Protein 5JMU (pdb70)

InterPro domains:
  IPR002509 NodB homology domain [PF01522] (286-394)
  IPR002509 NodB homology domain [PS51677] (290-481)
  IPR011330 Glycoside hydrolase/deacetylase, beta/alpha-barrel [SSF88713] (271-484)
  IPR013783 Immunoglobulin-like fold [G3DSA:2.60.40.10] (45-117)
  IPR013783 Immunoglobulin-like fold [G3DSA:2.60.40.10] (118-195)
  IPR013783 Immunoglobulin-like fold [G3DSA:2.60.40.10] (200-274)
  IPR032179 Pesticidal crystal protein Cry22Aa, Ig-like domain [PF16403] (124-195)
  IPR032179 Pesticidal crystal protein Cry22Aa, Ig-like domain [PF16403] (203-275)
  IPR050248 Polysaccharide deacetylase, ArnD subfamily [PTHR10587] (255-483)

B-factor: mean 18.27, std 8.77, range [8.52, 67.83]

Organism: Agathobacter rectalis (strain ATCC 33656 / DSM 3377 / JCM 17463 / KCTC 5835 / VPI 0990) (NCBI:txid515619)

Sequence (215 aa):
DPAATADTVNPGNKIIYLTFDDGPGKYTQGLLDVLDKYNVKATFFVTNTHPDYQNIAEEAKRGHTVAIHSASHKYNQQIYTSEQAFFDDLEQNSIIKKAQTGNDASIIRFPGGSSNTVSKDYPGITQLVVNNDVVTARGLLYCDWNVSSGDANPKPISTEQQVVQNVISSGVVQSHNVSVVLQHDIKEFSVNAVEQIIQWGQANGYTFLPLTTSSPSHHRVNN

Nearest PDB structures (foldseek):
  5jmu-assembly1_A  TM=1.001E+00  e=5.765E-45  Agathobacter rectalis ATCC 33656
  5n1j-assembly1_A  TM=8.808E-01  e=1.188E-16  Bacillus cereus
  2c1i-assembly1_A  TM=8.783E-01  e=8.391E-15  Streptococcus pneumoniae R6
  7y51-assembly1_A-2  TM=8.189E-01  e=1.688E-14  Caldanaerobacter subterraneus subsp. tengcongensis MB4
  6h8l-assembly1_A  TM=8.272E-01  e=1.136E-13  Bacillus subtilis subsp. subtilis str. 168

CATH classification: 3.20.20.370

Solvent-accessible surface area: 9877 Å² total

Foldseek 3Di:
DCVPDDAFDDPDWQEEAEEAEEDDDDQVVVLLVLCVVLVFEHEYAYELCPVVVLLCLVNVVSPHAYAHEWHNLDLLQLLLAVVSVVVGRVVLVSNCVNHVDRHAEHAYRCGLAHDVSVVSPPSCVVVVVCVVVRHHYADWQFELQCVDPDGDALVSSLVRRVVRSVVDRHGYYYDHSVDPRPSVNVNSNSVVSVVVVHGYHHDDPSDDHHDDRDD

Structure (mmCIF, N/CA/C/O backbone):
data_5JMU
#
_entry.id   5JMU
#
_cell.length_a   46.495
_cell.length_b   60.323
_cell.length_c   79.577
_cell.angle_alpha   90.00
_cell.angle_beta   90.00
_cell.angle_gamma   90.00
#
_symmetry.space_group_name_H-M   'P 21 21 21'
#
loop_
_entity.id
_entity.type
_entity.pdbx_description
1 polymer 'Peptidoglycan N-acetylglucosamine deacetylase'
2 non-polymer 'ACETATE ION'
3 non-polymer 'ZINC ION'
4 non-polymer 'MAGNESIUM ION'
5 water water
#
loop_
_atom_site.group_PDB
_atom_site.id
_atom_site.type_symbol
_atom_site.label_atom_id
_atom_site.label_alt_id
_atom_site.label_comp_id
_atom_site.label_asym_id
_atom_site.label_entity_id
_atom_site.label_seq_id
_atom_site.pdbx_PDB_ins_code
_atom_site.Cartn_x
_atom_site.Cartn_y
_atom_site.Cartn_z
_atom_site.occupancy
_atom_site.B_iso_or_equiv
_atom_site.auth_seq_id
_atom_site.auth_comp_id
_atom_site.auth_asym_id
_atom_site.auth_atom_id
_atom_site.pdbx_PDB_model_num
ATOM 1 N N . ASP A 1 7 ? 50.630 40.331 -5.939 1.00 41.34 277 ASP A N 1
ATOM 2 C CA . ASP A 1 7 ? 50.843 38.934 -6.313 1.00 48.42 277 ASP A CA 1
ATOM 3 C C . ASP A 1 7 ? 50.958 38.060 -5.061 1.00 50.90 277 ASP A C 1
ATOM 4 O O . ASP A 1 7 ? 51.907 38.209 -4.278 1.00 48.90 277 ASP A O 1
ATOM 9 N N . PRO A 1 8 ? 49.994 37.134 -4.867 1.00 50.69 278 PRO A N 1
ATOM 10 C CA . PRO A 1 8 ? 50.007 36.274 -3.668 1.00 49.06 278 PRO A CA 1
ATOM 11 C C . PRO A 1 8 ? 51.287 35.413 -3.573 1.00 47.04 278 PRO A C 1
ATOM 12 O O . PRO A 1 8 ? 51.697 34.994 -2.480 1.00 46.49 278 PRO A O 1
ATOM 16 N N . ALA A 1 9 ? 51.909 35.174 -4.723 1.00 42.98 279 ALA A N 1
ATOM 17 C CA . ALA A 1 9 ? 53.099 34.348 -4.808 1.00 43.03 279 ALA A CA 1
ATOM 18 C C . ALA A 1 9 ? 54.267 34.934 -4.008 1.00 43.84 279 ALA A C 1
ATOM 19 O O . ALA A 1 9 ? 55.214 34.216 -3.698 1.00 46.28 279 ALA A O 1
ATOM 21 N N . ALA A 1 10 ? 54.206 36.223 -3.678 1.00 38.99 280 ALA A N 1
ATOM 22 C CA . ALA A 1 10 ? 55.354 36.886 -3.053 1.00 35.24 280 ALA A CA 1
ATOM 23 C C . ALA A 1 10 ? 55.249 36.883 -1.536 1.00 29.60 280 ALA A C 1
ATOM 24 O O . ALA A 1 10 ? 56.129 37.415 -0.843 1.00 24.91 280 ALA A O 1
ATOM 26 N N . THR A 1 11 ? 54.171 36.316 -0.991 1.00 26.48 281 THR A N 1
ATOM 27 C CA . THR A 1 11 ? 54.026 36.338 0.437 1.00 20.27 281 THR A CA 1
ATOM 28 C C . THR A 1 11 ? 54.031 34.927 1.067 1.00 18.03 281 THR A C 1
ATOM 29 O O . THR A 1 11 ? 53.749 33.909 0.421 1.00 24.41 281 THR A O 1
ATOM 33 N N . ALA A 1 12 ? 54.406 34.888 2.330 1.00 21.49 282 ALA A N 1
ATOM 34 C CA . ALA A 1 12 ? 54.524 33.613 3.049 1.00 23.23 282 ALA A CA 1
ATOM 35 C C . ALA A 1 12 ? 53.194 32.882 3.178 1.00 19.16 282 ALA A C 1
ATOM 36 O O . ALA A 1 12 ? 52.180 33.503 3.401 1.00 19.59 282 ALA A O 1
ATOM 38 N N . ASP A 1 13 ? 53.250 31.564 3.119 1.00 19.38 283 ASP A N 1
ATOM 39 C CA . ASP A 1 13 ? 52.059 30.776 3.421 1.00 17.65 283 ASP A CA 1
ATOM 40 C C . ASP A 1 13 ? 51.542 31.039 4.814 1.00 18.71 283 ASP A C 1
ATOM 41 O O . ASP A 1 13 ? 52.296 31.317 5.748 1.00 20.05 283 ASP A O 1
ATOM 46 N N . THR A 1 14 ? 50.236 30.899 4.959 1.00 14.90 284 THR A N 1
ATOM 47 C CA . THR A 1 14 ? 49.617 31.028 6.263 1.00 14.89 284 THR A CA 1
ATOM 48 C C . THR A 1 14 ? 49.468 29.618 6.811 1.00 14.55 284 THR A C 1
ATOM 49 O O . THR A 1 14 ? 49.743 28.652 6.116 1.00 18.03 284 THR A O 1
ATOM 53 N N . VAL A 1 15 ? 49.097 2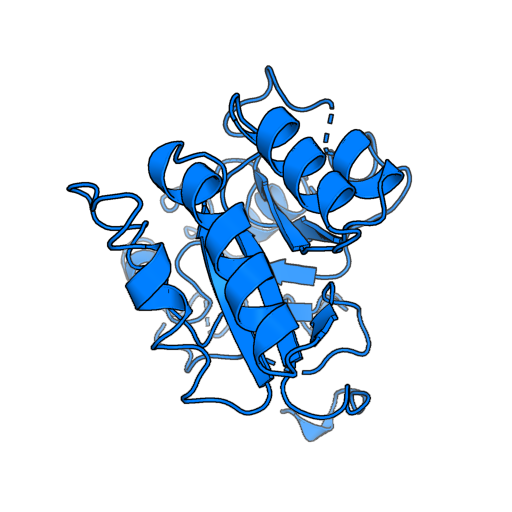9.543 8.080 1.00 12.47 285 VAL A N 1
ATOM 54 C CA . VAL A 1 15 ? 48.942 28.268 8.763 1.00 13.66 285 VAL A CA 1
ATOM 55 C C . VAL A 1 15 ? 47.468 27.951 8.885 1.00 12.37 285 VAL A C 1
ATOM 56 O O . VAL A 1 15 ? 46.698 28.727 9.440 1.00 14.69 285 VAL A O 1
ATOM 60 N N . ASN A 1 16 ? 47.072 26.781 8.384 1.00 13.51 286 ASN A N 1
ATOM 61 C CA . ASN A 1 16 ? 45.671 26.392 8.491 1.00 13.65 286 ASN A CA 1
ATOM 62 C C . ASN A 1 16 ? 45.231 26.292 9.968 1.00 14.84 286 ASN A C 1
ATOM 63 O O . ASN A 1 16 ? 45.851 25.571 10.717 1.00 14.22 286 ASN A O 1
ATOM 68 N N . PRO A 1 17 ? 44.171 27.031 10.369 1.00 13.99 287 PRO A N 1
ATOM 69 C CA . PRO A 1 17 ? 43.754 27.125 11.775 1.00 14.81 287 PRO A CA 1
ATOM 70 C C . PRO A 1 17 ? 42.814 26.016 12.181 1.00 17.10 287 PRO A C 1
ATOM 71 O O . PRO A 1 17 ? 42.471 25.958 13.367 1.00 14.80 287 PRO A O 1
ATOM 75 N N . GLY A 1 18 ? 42.443 25.119 11.257 1.00 14.25 288 GLY A N 1
ATOM 76 C CA . GLY A 1 18 ? 41.515 24.054 11.589 1.00 11.72 288 GLY A CA 1
ATOM 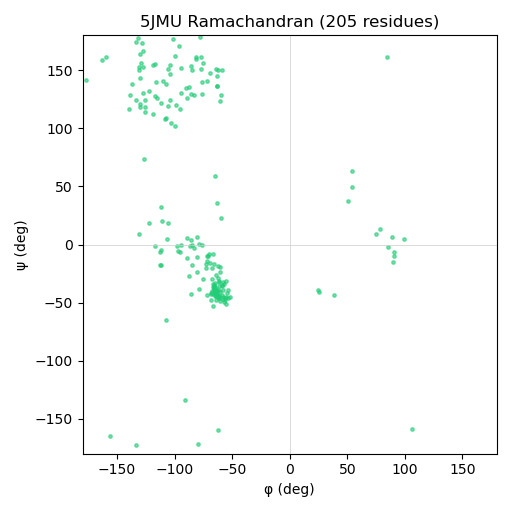77 C C . GLY A 1 18 ? 40.150 24.315 10.995 1.00 14.85 288 GLY A C 1
ATOM 78 O O . GLY A 1 18 ? 39.980 25.093 10.063 1.00 16.13 288 GLY A O 1
ATOM 79 N N . ASN A 1 19 ? 39.149 23.683 11.573 1.00 12.84 289 ASN A N 1
ATOM 80 C CA . ASN A 1 19 ? 37.812 23.781 11.010 1.00 16.10 289 ASN A CA 1
ATOM 81 C C . ASN A 1 19 ? 36.834 24.411 12.002 1.00 15.16 289 ASN A C 1
ATOM 82 O O . ASN A 1 19 ? 37.038 24.317 13.222 1.00 17.85 289 ASN A O 1
ATOM 87 N N . LYS A 1 20 ? 35.780 25.020 11.459 1.00 14.52 290 LYS A N 1
ATOM 88 C CA . LYS A 1 20 ? 34.741 25.712 12.248 1.00 14.16 290 LYS A CA 1
ATOM 89 C C . LYS A 1 20 ? 35.407 26.739 13.164 1.00 14.21 290 LYS A C 1
ATOM 90 O O . LYS A 1 20 ? 35.304 26.678 14.401 1.00 15.89 290 LYS A O 1
ATOM 96 N N . ILE A 1 21 ? 36.045 27.721 12.519 1.00 10.95 291 ILE A N 1
ATOM 97 C CA . ILE A 1 21 ? 36.814 28.756 13.213 1.00 10.48 291 ILE A CA 1
ATOM 98 C C . ILE A 1 21 ? 36.038 30.057 13.143 1.00 11.45 291 ILE A C 1
ATOM 99 O O . ILE A 1 21 ? 35.501 30.396 12.087 1.00 11.14 291 ILE A O 1
ATOM 104 N N . ILE A 1 22 ? 36.000 30.796 14.252 1.00 12.11 292 ILE A N 1
ATOM 105 C CA . ILE A 1 22 ? 35.439 32.164 14.251 1.00 10.59 292 ILE A CA 1
ATOM 106 C C . ILE A 1 22 ? 36.463 33.136 14.811 1.00 9.93 292 ILE A C 1
ATOM 107 O O . ILE A 1 22 ? 36.930 32.985 15.967 1.00 10.58 292 ILE A O 1
ATOM 112 N N . TYR A 1 23 ? 36.765 34.164 14.021 1.00 10.89 293 TYR A N 1
ATOM 113 C CA . TYR A 1 23 ? 37.576 35.272 14.509 1.00 10.64 293 TYR A CA 1
ATOM 114 C C . TYR A 1 23 ? 36.592 36.394 14.782 1.00 9.70 293 TYR A C 1
ATOM 115 O O . TYR A 1 23 ? 36.117 37.036 13.828 1.00 9.60 293 TYR A O 1
ATOM 124 N N . LEU A 1 24 ? 36.273 36.652 16.058 1.00 8.64 294 LEU A N 1
ATOM 125 C CA . LEU A 1 24 ? 35.469 37.836 16.380 1.00 10.33 294 LEU A CA 1
ATOM 126 C C . LEU A 1 24 ? 36.383 39.054 16.279 1.00 10.65 294 LEU A C 1
ATOM 127 O O . LEU A 1 24 ? 37.510 39.062 16.832 1.00 11.32 294 LEU A O 1
ATOM 132 N N . THR A 1 25 ? 35.945 40.072 15.545 1.00 10.14 295 THR A N 1
ATOM 133 C CA . THR A 1 25 ? 36.746 41.294 15.429 1.00 10.79 295 THR A CA 1
ATOM 134 C C . THR A 1 25 ? 35.893 42.504 15.697 1.00 10.60 295 THR A C 1
ATOM 135 O O . THR A 1 25 ? 34.692 42.527 15.409 1.00 10.35 295 THR A O 1
ATOM 139 N N . PHE A 1 26 ? 36.522 43.548 16.224 1.00 10.40 296 PHE A N 1
ATOM 140 C CA . PHE A 1 26 ? 35.807 44.750 16.675 1.00 12.08 296 PHE A CA 1
ATOM 141 C C . PHE A 1 26 ? 36.506 46.006 16.161 1.00 10.44 296 PHE A C 1
ATOM 142 O O . PHE A 1 26 ? 37.698 46.236 16.497 1.00 1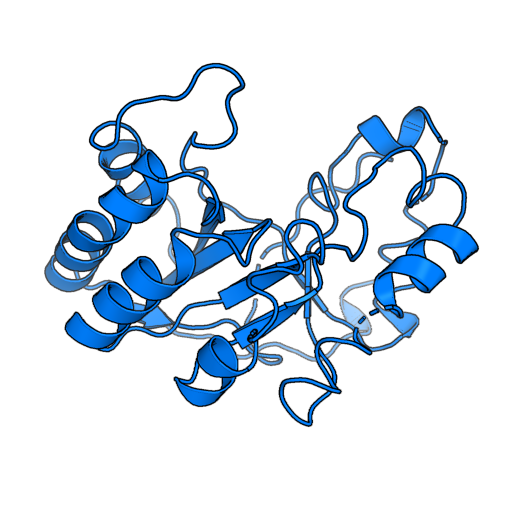1.48 296 PHE A O 1
ATOM 150 N N . ASP A 1 27 ? 35.743 46.842 15.448 1.00 11.74 297 ASP A N 1
ATOM 151 C CA . ASP A 1 27 ? 36.270 48.097 14.881 1.00 10.44 297 ASP A CA 1
ATOM 152 C C . ASP A 1 27 ? 35.824 49.275 15.660 1.00 13.62 297 ASP A C 1
ATOM 153 O O . ASP A 1 27 ? 34.749 49.259 16.282 1.00 13.04 297 ASP A O 1
ATOM 158 N N . ASP A 1 28 ? 36.639 50.315 15.565 1.00 10.92 298 ASP A N 1
ATOM 159 C CA . ASP A 1 28 ? 36.285 51.716 15.875 1.00 10.43 298 ASP A CA 1
ATOM 160 C C . ASP A 1 28 ? 36.520 52.117 17.332 1.00 14.29 298 ASP A C 1
ATOM 161 O O . ASP A 1 28 ? 36.520 53.305 17.616 1.00 15.95 298 ASP A O 1
ATOM 166 N N . GLY A 1 29 ? 36.719 51.154 18.235 1.00 11.25 299 GLY A N 1
ATOM 167 C CA . GLY A 1 29 ? 37.005 51.444 19.623 1.00 11.35 299 GLY A CA 1
ATOM 168 C C . GLY A 1 29 ? 38.468 51.811 19.827 1.00 14.98 299 GLY A C 1
ATOM 169 O O . GLY A 1 29 ? 39.210 51.907 18.864 1.00 14.89 299 GLY A O 1
ATOM 170 N N . PRO A 1 30 ? 38.913 51.929 21.082 1.00 11.42 300 PRO A N 1
ATOM 171 C CA . PRO A 1 30 ? 38.112 51.647 22.273 1.00 13.30 300 PRO A CA 1
ATOM 172 C C . PRO A 1 30 ? 37.125 52.765 22.602 1.00 16.05 300 PRO A C 1
ATOM 173 O O . PRO A 1 30 ? 37.243 53.880 22.135 1.00 14.02 300 PRO A O 1
ATOM 177 N N . GLY A 1 31 ? 36.130 52.428 23.406 1.00 13.19 301 GLY A N 1
ATOM 178 C CA . GLY A 1 31 ? 35.140 53.392 23.856 1.00 14.99 301 GLY A CA 1
ATOM 179 C C . GLY A 1 31 ? 34.544 52.886 25.169 1.00 16.68 301 GLY A C 1
ATOM 180 O O . GLY A 1 31 ? 35.076 51.978 25.821 1.00 15.14 301 GLY A O 1
ATOM 181 N N . LYS A 1 32 ? 33.414 53.471 25.557 1.00 14.73 302 LYS A N 1
ATOM 182 C CA . LYS A 1 32 ? 32.852 53.270 26.895 1.00 15.68 302 LYS A CA 1
ATOM 183 C C . LYS A 1 32 ? 32.353 51.859 27.136 1.00 17.67 302 LYS A C 1
ATOM 184 O O . LYS A 1 32 ? 32.199 51.486 28.295 1.00 21.49 302 LYS A O 1
ATOM 190 N N . TYR A 1 33 ? 32.086 51.091 26.067 1.00 15.83 303 TYR A N 1
ATOM 191 C CA . TYR A 1 33 ? 31.574 49.736 26.222 1.00 15.33 303 TYR A CA 1
ATOM 192 C C . TYR A 1 33 ? 32.646 48.665 26.149 1.00 17.04 303 TYR A C 1
ATOM 193 O O . TYR A 1 33 ? 32.345 47.474 26.341 1.00 15.15 303 TYR A O 1
ATOM 202 N N . THR A 1 34 ? 33.879 49.060 25.836 1.00 15.16 304 THR A N 1
ATOM 203 C CA . THR A 1 34 ? 34.951 48.103 25.632 1.00 13.84 304 THR A CA 1
ATOM 204 C C . THR A 1 34 ? 35.304 47.311 26.887 1.00 16.04 304 THR A C 1
ATOM 205 O O . THR A 1 34 ? 35.516 46.103 26.783 1.00 14.08 304 THR A O 1
ATOM 209 N N . GLN A 1 35 ? 35.386 47.964 28.048 1.00 13.44 305 GLN A N 1
ATOM 210 C CA . GLN A 1 35 ? 35.703 47.238 29.266 1.00 15.18 305 GLN A CA 1
ATOM 211 C C . GLN A 1 35 ? 34.697 46.082 29.497 1.00 17.86 305 GLN A C 1
ATOM 212 O O . GLN A 1 35 ? 35.080 44.959 29.808 1.00 15.83 305 GLN A O 1
ATOM 218 N N . GLY A 1 36 ? 33.411 46.375 29.343 1.00 17.06 306 GLY A N 1
ATOM 219 C CA . GLY A 1 36 ? 32.378 45.379 29.551 1.00 17.16 306 GLY A CA 1
ATOM 220 C C . GLY A 1 36 ? 32.532 44.206 28.580 1.00 17.59 306 GLY A C 1
ATOM 221 O O . GLY A 1 36 ? 32.315 43.054 28.943 1.00 17.12 306 GLY A O 1
ATOM 222 N N . LEU A 1 37 ? 32.900 44.516 27.331 1.00 14.39 307 LEU A N 1
ATOM 223 C CA . LEU A 1 37 ? 33.169 43.499 26.314 1.00 12.75 307 LEU A CA 1
ATOM 224 C C . LEU A 1 37 ? 34.359 42.636 26.760 1.00 15.75 307 LEU A C 1
ATOM 225 O O . LEU A 1 37 ? 34.318 41.405 26.660 1.00 15.47 307 LEU A O 1
ATOM 230 N N . LEU A 1 38 ? 35.426 43.269 27.246 1.00 14.42 308 LEU A N 1
ATOM 231 C CA . LEU A 1 38 ? 36.583 42.482 27.722 1.00 14.73 308 LEU A CA 1
ATOM 232 C C . LEU A 1 38 ? 36.197 41.511 28.852 1.00 14.88 308 LEU A C 1
ATOM 233 O O . LEU A 1 38 ? 36.730 40.401 28.953 1.00 17.11 308 LEU A O 1
ATOM 238 N N . ASP A 1 39 ? 35.269 41.930 29.704 1.00 15.79 309 ASP A N 1
ATOM 239 C CA . ASP A 1 39 ? 34.819 41.119 30.818 1.00 15.21 309 ASP A CA 1
ATOM 240 C C . ASP A 1 39 ? 34.051 39.914 30.279 1.00 18.38 309 ASP A C 1
ATOM 241 O O . ASP A 1 39 ? 34.185 38.792 30.778 1.00 17.86 309 ASP A O 1
ATOM 246 N N . VAL A 1 40 ? 33.216 40.145 29.260 1.00 18.11 310 VAL A N 1
ATOM 247 C CA . VAL A 1 40 ? 32.485 39.017 28.644 1.00 16.74 310 VAL A CA 1
ATOM 248 C C . VAL A 1 40 ? 33.448 38.017 27.986 1.00 16.95 310 VAL A C 1
ATOM 249 O O . VAL A 1 40 ? 33.294 36.794 28.147 1.00 16.22 310 VAL A O 1
ATOM 253 N N . LEU A 1 41 ? 34.429 38.539 27.251 1.00 14.03 311 LEU A N 1
ATOM 254 C CA . LEU A 1 41 ? 35.394 37.654 26.590 1.00 13.51 311 LEU A CA 1
ATOM 255 C C . LEU A 1 41 ? 36.142 36.828 27.638 1.00 17.18 311 LEU A C 1
ATOM 256 O O . LEU A 1 41 ? 36.378 35.625 27.423 1.00 18.45 311 LEU A O 1
ATOM 261 N N . ASP A 1 42 ? 36.506 37.463 28.756 1.00 15.32 312 ASP A N 1
ATOM 262 C CA . ASP A 1 42 ? 37.158 36.744 29.852 1.00 16.45 312 ASP A CA 1
ATOM 263 C C . ASP A 1 42 ? 36.248 35.680 30.466 1.00 19.71 312 ASP A C 1
ATOM 264 O O . ASP A 1 42 ? 36.703 34.591 30.824 1.00 20.97 312 ASP A O 1
ATOM 269 N N . LYS A 1 43 ? 34.962 35.998 30.595 1.00 17.19 313 LYS A N 1
ATOM 270 C CA . LYS A 1 43 ? 34.015 35.057 31.153 1.00 21.24 313 LYS A CA 1
ATOM 271 C C . LYS A 1 43 ? 34.000 33.734 30.370 1.00 18.75 313 LYS A C 1
ATOM 272 O O . LYS A 1 43 ? 33.869 32.671 30.979 1.00 23.31 313 LYS A O 1
ATOM 278 N N . TYR A 1 44 ? 34.205 33.800 29.056 1.00 16.73 314 TYR A N 1
ATOM 279 C CA . TYR A 1 44 ? 34.135 32.619 28.191 1.00 19.41 314 TYR A CA 1
ATOM 280 C C . TYR A 1 44 ? 35.527 32.194 27.750 1.00 18.20 314 TYR A C 1
ATOM 281 O O . TYR A 1 44 ? 35.659 31.296 26.934 1.00 17.73 314 TYR A O 1
ATOM 290 N N . ASN A 1 45 ? 36.552 32.872 28.277 1.00 14.69 315 ASN A N 1
ATOM 291 C CA . ASN A 1 45 ? 37.947 32.554 27.936 1.00 16.78 315 ASN A CA 1
ATOM 292 C C . ASN A 1 45 ? 38.188 32.562 26.413 1.00 17.00 315 ASN A C 1
ATOM 293 O O . ASN A 1 45 ? 38.773 31.633 25.832 1.00 19.21 315 ASN A O 1
ATOM 298 N N . VAL A 1 46 ? 37.736 33.628 25.761 1.00 12.70 316 VAL A N 1
ATOM 299 C CA . VAL A 1 46 ? 37.859 33.799 24.310 1.00 12.14 316 VAL A CA 1
ATOM 300 C C . VAL A 1 46 ? 38.747 35.002 24.005 1.00 13.49 316 VAL A C 1
ATOM 301 O O . VAL A 1 46 ? 38.632 36.031 24.700 1.00 12.92 316 VAL A O 1
ATOM 305 N N . LYS A 1 47 ? 39.607 34.877 22.988 1.00 11.44 317 LYS A N 1
ATOM 306 C CA . LYS A 1 47 ? 40.421 35.997 22.540 1.00 10.80 317 LYS A CA 1
ATOM 307 C C . LYS A 1 47 ? 39.823 36.529 21.241 1.00 13.72 317 LYS A C 1
ATOM 308 O O . LYS A 1 47 ? 39.238 35.777 20.447 1.00 14.48 317 LYS A O 1
ATOM 314 N N . ALA A 1 48 ? 39.933 37.837 21.038 1.00 11.12 318 ALA A N 1
ATOM 315 C CA . ALA A 1 48 ? 39.384 38.472 19.850 1.00 11.93 318 ALA A CA 1
ATOM 316 C C . ALA A 1 48 ? 40.412 39.415 19.272 1.00 13.64 318 ALA A C 1
ATOM 317 O O . ALA A 1 48 ? 41.559 39.481 19.736 1.00 12.06 318 ALA A O 1
ATOM 319 N N . THR A 1 49 ? 39.992 40.177 18.266 1.00 10.78 319 THR A N 1
ATOM 320 C CA . THR A 1 49 ? 40.892 41.085 17.590 1.00 9.70 319 THR A CA 1
ATOM 321 C C . THR A 1 49 ? 40.248 42.457 17.593 1.00 11.02 319 THR A C 1
ATOM 322 O O . THR A 1 49 ? 39.096 42.585 17.201 1.00 11.83 319 THR A O 1
ATOM 326 N N . PHE A 1 50 ? 41.007 43.477 18.003 1.00 11.69 320 PHE A N 1
ATOM 327 C CA . PHE A 1 50 ? 40.505 44.857 18.034 1.00 8.52 320 PHE A CA 1
ATOM 328 C C . PHE A 1 50 ? 41.213 45.700 17.011 1.00 11.27 320 PHE A C 1
ATOM 329 O O . PHE A 1 50 ? 42.446 45.816 17.053 1.00 11.72 320 PHE A O 1
ATOM 337 N N . PHE A 1 51 ? 40.437 46.284 16.102 1.00 9.43 321 PHE A N 1
ATOM 338 C CA . PHE A 1 51 ? 40.990 47.211 15.102 1.00 10.77 321 PHE A CA 1
ATOM 339 C C . PHE A 1 51 ? 40.695 48.615 15.609 1.00 12.75 321 PHE A C 1
ATOM 340 O O . PHE A 1 51 ? 39.557 49.093 15.503 1.00 11.83 321 PHE A O 1
ATOM 348 N N . VAL A 1 52 ? 41.723 49.265 16.174 1.00 9.81 322 VAL A N 1
ATOM 349 C CA . VAL A 1 52 ? 41.484 50.428 17.037 1.00 11.26 322 VAL A CA 1
ATOM 350 C C . VAL A 1 52 ? 41.682 51.800 16.374 1.00 11.43 322 VAL A C 1
ATOM 351 O O . VAL A 1 52 ? 42.302 51.928 15.295 1.00 10.32 322 VAL A O 1
ATOM 355 N N . THR A 1 53 ? 41.111 52.823 17.030 1.00 10.33 323 THR A N 1
ATOM 356 C CA . THR A 1 53 ? 41.175 54.188 16.568 1.00 11.32 323 THR A CA 1
ATOM 357 C C . THR A 1 53 ? 41.536 55.047 17.758 1.00 11.09 323 THR A C 1
ATOM 358 O O . THR A 1 53 ? 41.529 54.551 18.897 1.00 14.15 323 THR A O 1
ATOM 362 N N . ASN A 1 54 ? 41.760 56.330 17.507 1.00 12.15 324 ASN A N 1
ATOM 363 C CA . ASN A 1 54 ? 41.892 57.272 18.598 1.00 13.00 324 ASN A CA 1
ATOM 364 C C . ASN A 1 54 ? 40.714 58.247 18.642 1.00 18.67 324 ASN A C 1
ATOM 365 O O . ASN A 1 54 ? 40.855 59.417 19.036 1.00 17.71 324 ASN A O 1
ATOM 370 N N . THR A 1 55 ? 39.541 57.743 18.235 1.00 14.91 325 THR A N 1
ATOM 371 C CA . THR A 1 55 ? 38.342 58.588 18.210 1.00 14.86 325 THR A CA 1
ATOM 372 C C . THR A 1 55 ? 37.868 58.993 19.613 1.00 19.52 325 THR A C 1
ATOM 373 O O . THR A 1 55 ? 37.271 60.060 19.811 1.00 20.18 325 THR A O 1
ATOM 377 N N . HIS A 1 56 ? 38.140 58.128 20.584 1.00 19.62 326 HIS A N 1
ATOM 378 C CA . HIS A 1 56 ? 37.674 58.335 21.962 1.00 17.63 326 HIS A CA 1
ATOM 379 C C . HIS A 1 56 ? 38.859 58.253 22.885 1.00 16.61 326 HIS A C 1
ATOM 380 O O . HIS A 1 56 ? 39.012 57.242 23.578 1.00 21.06 326 HIS A O 1
ATOM 387 N N . PRO A 1 57 ? 39.705 59.294 22.889 1.00 22.27 327 PRO A N 1
ATOM 388 C CA . PRO A 1 57 ? 40.961 59.172 23.650 1.00 22.25 327 PRO A CA 1
ATOM 389 C C . PRO A 1 57 ? 40.724 59.077 25.167 1.00 20.67 327 PRO A C 1
ATOM 390 O O . PRO A 1 57 ? 41.679 58.711 25.834 1.00 20.77 327 PRO A O 1
ATOM 394 N N . ASP A 1 58 ? 39.491 59.267 25.673 1.00 19.76 328 ASP A N 1
ATOM 395 C CA . ASP A 1 58 ? 39.208 59.048 27.099 1.00 19.12 328 ASP A CA 1
ATOM 396 C C . ASP A 1 58 ? 39.249 57.554 27.461 1.00 16.58 328 ASP A C 1
ATOM 397 O O . ASP A 1 58 ? 39.150 57.202 28.640 1.00 19.35 328 ASP A O 1
ATOM 402 N N . TYR A 1 59 ? 39.365 56.686 26.457 1.00 19.61 329 TYR A N 1
ATOM 403 C CA . TYR A 1 59 ? 39.417 55.226 26.692 1.00 16.04 329 TYR A CA 1
ATOM 404 C C . TYR A 1 59 ? 40.693 54.629 26.130 1.00 15.87 329 TYR A C 1
ATOM 405 O O . TYR A 1 59 ? 40.795 53.404 25.917 1.00 16.27 329 TYR A O 1
ATOM 414 N N . GLN A 1 60 ? 41.698 55.467 25.889 1.00 14.76 330 GLN A N 1
ATOM 415 C CA . GLN A 1 60 ? 42.907 54.982 25.205 1.00 13.62 330 GLN A CA 1
ATOM 416 C C . GLN A 1 60 ? 43.650 53.864 25.979 1.00 14.91 330 GLN A C 1
ATOM 417 O O . GLN A 1 60 ? 44.251 52.963 25.362 1.00 13.78 330 GLN A O 1
ATOM 423 N N . ASN A 1 61 ? 43.583 53.911 27.314 1.00 15.48 331 ASN A N 1
ATOM 424 C CA . ASN A 1 61 ? 44.214 52.864 28.113 1.00 14.83 331 ASN A CA 1
ATOM 425 C C . ASN A 1 61 ? 43.587 51.493 27.922 1.00 14.52 331 ASN A C 1
ATOM 426 O O . ASN A 1 61 ? 44.201 50.484 28.290 1.00 15.37 331 ASN A O 1
ATOM 439 N N . ILE A 1 63 ? 43.440 50.067 25.181 1.00 11.98 333 ILE A N 1
ATOM 440 C CA . ILE A 1 63 ? 44.310 49.383 24.221 1.00 13.14 333 ILE A CA 1
ATOM 441 C C . ILE A 1 63 ? 45.351 48.551 24.999 1.00 11.74 333 ILE A C 1
ATOM 442 O O . ILE A 1 63 ? 45.630 47.396 24.649 1.00 13.46 333 ILE A O 1
ATOM 447 N N . ALA A 1 64 ? 45.919 49.141 26.049 1.00 11.81 334 ALA A N 1
ATOM 448 C CA . ALA A 1 64 ? 46.821 48.391 26.918 1.00 14.12 334 ALA A CA 1
ATOM 449 C C . ALA A 1 64 ? 46.112 47.185 27.518 1.00 15.00 334 ALA A C 1
ATOM 450 O O . ALA A 1 64 ? 46.675 46.117 27.589 1.00 15.00 334 ALA A O 1
ATOM 452 N N . GLU A 1 65 ? 44.876 47.371 27.975 1.00 13.66 335 GLU A N 1
ATOM 453 C CA . GLU A 1 65 ? 44.129 46.257 28.583 1.00 16.84 335 GLU A CA 1
ATOM 454 C C . GLU A 1 65 ? 43.813 45.145 27.569 1.00 14.38 335 GLU A C 1
ATOM 455 O O . GLU A 1 65 ? 43.838 43.948 27.920 1.00 14.35 335 GLU A O 1
ATOM 461 N N . GLU A 1 66 ? 43.480 45.526 26.336 1.00 12.52 336 GLU A N 1
ATOM 462 C CA . GLU A 1 66 ? 43.203 44.520 25.311 1.00 11.88 336 GLU A CA 1
ATOM 463 C C . GLU A 1 66 ? 44.416 43.606 25.119 1.00 11.96 336 GLU A C 1
ATOM 464 O O . GLU A 1 66 ? 44.305 42.372 25.076 1.00 13.76 336 GLU A O 1
ATOM 470 N N . ALA A 1 67 ? 45.584 44.217 25.003 1.00 14.09 337 ALA A N 1
ATOM 471 C CA . ALA A 1 67 ? 46.792 43.427 24.797 1.00 15.03 337 ALA A CA 1
ATOM 472 C C . ALA A 1 67 ? 47.112 42.609 26.051 1.00 15.93 337 ALA A C 1
ATOM 473 O O . ALA A 1 67 ? 47.488 41.428 25.939 1.00 14.11 337 ALA A O 1
ATOM 475 N N . LYS A 1 68 ? 46.982 43.222 27.235 1.00 13.01 338 LYS A N 1
ATOM 476 C CA . LYS A 1 68 ? 47.319 42.523 28.467 1.00 13.46 338 LYS A CA 1
ATOM 477 C C . LYS A 1 68 ? 46.496 41.269 28.625 1.00 15.38 338 LYS A C 1
ATOM 478 O O . LYS A 1 68 ? 47.014 40.249 29.161 1.00 17.33 338 LYS A O 1
ATOM 484 N N . ARG A 1 69 ? 45.238 41.330 28.175 1.00 13.34 339 ARG A N 1
ATOM 485 C CA . ARG A 1 69 ? 44.315 40.209 28.336 1.00 13.61 339 ARG A CA 1
ATOM 486 C C . ARG A 1 69 ? 44.426 39.184 27.209 1.00 17.11 339 ARG A C 1
ATOM 487 O O . ARG A 1 69 ? 43.698 38.197 27.200 1.00 16.64 339 ARG A O 1
ATOM 495 N N . GLY A 1 70 ? 45.364 39.389 26.293 1.00 16.01 340 GLY A N 1
ATOM 496 C CA . GLY A 1 70 ? 45.665 38.361 25.322 1.00 12.97 340 GLY A CA 1
ATOM 497 C C . GLY A 1 70 ? 45.009 38.546 23.954 1.00 12.49 340 GLY A C 1
ATOM 498 O O . GLY A 1 70 ? 45.129 37.676 23.077 1.00 13.85 340 GLY A O 1
ATOM 499 N N . HIS A 1 71 ? 44.318 39.661 23.772 1.00 12.11 341 HIS A N 1
ATOM 500 C CA . HIS A 1 71 ? 43.687 39.934 22.464 1.00 11.72 341 HIS A CA 1
ATOM 501 C C . HIS A 1 71 ? 44.684 40.500 21.477 1.00 11.91 341 HIS A C 1
ATOM 502 O O . HIS A 1 71 ? 45.742 40.977 21.866 1.00 12.81 341 HIS A O 1
ATOM 509 N N . THR A 1 72 ? 44.357 40.395 20.186 1.00 11.04 342 THR A N 1
ATOM 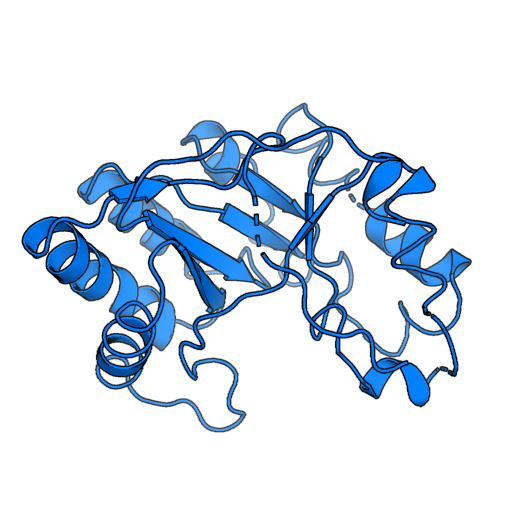510 C CA . THR A 1 72 ? 45.170 41.033 19.165 1.00 10.67 342 THR A CA 1
ATOM 511 C C . THR A 1 72 ? 44.767 42.495 19.027 1.00 11.74 342 THR A C 1
ATOM 512 O O . THR A 1 72 ? 43.589 42.809 18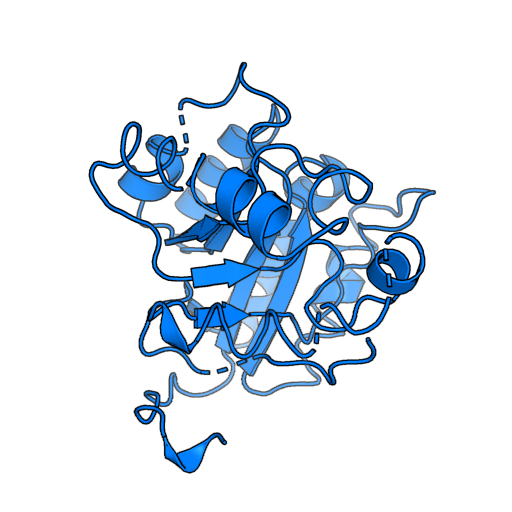.886 1.00 10.89 342 THR A O 1
ATOM 516 N N . VAL A 1 73 ? 45.758 43.376 19.089 1.00 10.33 343 VAL A N 1
ATOM 517 C CA . VAL A 1 73 ? 45.528 44.791 18.877 1.00 10.03 343 VAL A CA 1
ATOM 518 C C . VAL A 1 73 ? 46.076 45.161 17.509 1.00 10.14 343 VAL A C 1
ATOM 519 O O . VAL A 1 73 ? 47.278 44.932 17.214 1.00 11.40 343 VAL A O 1
ATOM 523 N N . ALA A 1 74 ? 45.179 45.644 16.651 1.00 10.76 344 ALA A N 1
ATOM 524 C CA . ALA A 1 74 ? 45.503 45.934 15.256 1.00 10.55 344 ALA A CA 1
ATOM 525 C C . ALA A 1 74 ? 45.083 47.385 14.922 1.00 11.08 344 ALA A C 1
ATOM 526 O O . ALA A 1 74 ? 44.347 48.025 15.665 1.00 10.41 344 ALA A O 1
ATOM 528 N N . ILE A 1 75 ? 45.555 47.905 13.792 1.00 10.09 345 ILE A N 1
ATOM 529 C CA . ILE A 1 75 ? 45.250 49.286 13.426 1.00 10.54 345 ILE A CA 1
ATOM 530 C C . ILE A 1 75 ? 43.994 49.422 12.606 1.00 12.09 345 ILE A C 1
ATOM 531 O O . ILE A 1 75 ? 43.826 48.646 11.689 1.00 10.55 345 ILE A O 1
ATOM 536 N N . HIS A 1 76 ? 43.120 50.392 12.942 1.00 10.55 346 HIS A N 1
ATOM 537 C CA . HIS A 1 76 ? 42.021 50.783 12.040 1.00 9.65 346 HIS A CA 1
ATOM 538 C C . HIS A 1 76 ? 42.382 52.160 11.468 1.00 12.26 346 HIS A C 1
ATOM 539 O O . HIS A 1 76 ? 42.696 52.298 10.279 1.00 12.76 346 HIS A O 1
ATOM 546 N N . SER A 1 77 ? 42.441 53.151 12.341 1.00 10.03 347 SER A N 1
ATOM 547 C CA . SER A 1 77 ? 42.836 54.502 11.919 1.00 10.85 347 SER A CA 1
ATOM 548 C C . SER A 1 77 ? 42.897 55.423 13.128 1.00 11.75 347 SER A C 1
ATOM 549 O O . SER A 1 77 ? 42.077 55.304 14.018 1.00 12.70 347 SER A O 1
ATOM 552 N N . ALA A 1 78 ? 43.869 56.321 13.184 1.00 11.22 348 ALA A N 1
ATOM 553 C CA . ALA A 1 78 ? 43.881 57.227 14.328 1.00 11.92 348 ALA A CA 1
ATOM 554 C C . ALA A 1 78 ? 42.678 58.152 14.286 1.00 12.57 348 ALA A C 1
ATOM 555 O O . ALA A 1 78 ? 41.959 58.289 15.283 1.00 13.04 348 ALA A O 1
ATOM 557 N N . SER A 1 79 ? 42.476 58.837 13.155 1.00 12.73 349 SER A N 1
ATOM 558 C CA . SER A 1 79 ? 41.400 59.801 13.054 1.00 13.52 349 SER A CA 1
ATOM 559 C C . SER A 1 79 ? 40.056 59.234 12.622 1.00 14.16 349 SER A C 1
ATOM 560 O O . SER A 1 79 ? 39.021 59.839 12.939 1.00 15.79 349 SER A O 1
ATOM 563 N N . HIS A 1 80 ? 40.110 58.134 11.875 1.00 14.21 350 HIS A N 1
ATOM 564 C CA . HIS A 1 80 ? 38.941 57.540 11.241 1.00 15.04 350 HIS A CA 1
ATOM 565 C C . HIS A 1 80 ? 38.169 58.596 10.453 1.00 19.24 350 HIS A C 1
ATOM 566 O O . HIS A 1 80 ? 36.932 58.587 10.418 1.00 18.85 350 HIS A O 1
ATOM 573 N N . LYS A 1 81 ? 38.890 59.516 9.816 1.00 14.15 351 LYS A N 1
ATOM 574 C CA . LYS A 1 81 ? 38.257 60.499 8.960 1.00 16.08 351 LYS A CA 1
ATOM 575 C C . LYS A 1 81 ? 38.590 60.173 7.513 1.00 15.63 351 LYS A C 1
ATOM 576 O O . LYS A 1 81 ? 39.748 60.340 7.071 1.00 15.77 351 LYS A O 1
ATOM 582 N N . TYR A 1 82 ? 37.597 59.684 6.775 1.00 16.44 352 TYR A N 1
ATOM 583 C CA . TYR A 1 82 ? 37.834 59.248 5.396 1.00 15.38 352 TYR A CA 1
ATOM 584 C C . TYR A 1 82 ? 38.391 60.400 4.569 1.00 14.76 352 TYR A C 1
ATOM 585 O O . TYR A 1 82 ? 39.277 60.196 3.728 1.00 17.02 352 TYR A O 1
ATOM 594 N N . ASN A 1 83 ? 37.877 61.604 4.804 1.00 15.46 353 ASN A N 1
ATOM 595 C CA . ASN A 1 83 ? 38.246 62.750 3.989 1.00 22.91 353 ASN A CA 1
ATOM 596 C C . ASN A 1 83 ? 39.616 63.306 4.304 1.00 25.58 353 ASN A C 1
ATOM 597 O O . ASN A 1 83 ? 40.053 64.262 3.665 1.00 30.81 353 ASN A O 1
ATOM 602 N N . GLN A 1 84 ? 40.289 62.683 5.271 1.00 20.42 354 GLN A N 1
ATOM 603 C CA A GLN A 1 84 ? 41.653 63.043 5.620 0.54 19.62 354 GLN A CA 1
ATOM 604 C CA B GLN A 1 84 ? 41.648 63.031 5.648 0.46 20.53 354 GLN A CA 1
ATOM 605 C C . GLN A 1 84 ? 42.578 61.918 5.184 1.00 21.35 354 GLN A C 1
ATOM 606 O O . GLN A 1 84 ? 43.521 62.132 4.420 1.00 23.77 354 GLN A O 1
ATOM 617 N N . ILE A 1 85 ? 42.282 60.710 5.635 1.00 13.93 355 ILE A N 1
ATOM 618 C CA . ILE A 1 85 ? 43.226 59.631 5.394 1.00 13.40 355 ILE A CA 1
ATOM 619 C C . ILE A 1 85 ? 43.275 59.152 3.946 1.00 14.53 355 ILE A C 1
ATOM 620 O O . ILE A 1 85 ? 44.255 58.487 3.550 1.00 13.98 355 ILE A O 1
ATOM 625 N N . TYR A 1 86 ? 42.230 59.419 3.160 1.00 12.12 356 TYR A N 1
ATOM 626 C CA . TYR A 1 86 ? 42.246 58.881 1.808 1.00 11.93 356 TYR A CA 1
ATOM 627 C C . TYR A 1 86 ? 42.532 59.963 0.747 1.00 13.28 356 TYR A C 1
ATOM 628 O O . TYR A 1 86 ? 42.285 59.757 -0.453 1.00 13.23 356 TYR A O 1
ATOM 637 N N . THR A 1 87 ? 43.080 61.099 1.170 1.00 13.03 357 THR A N 1
ATOM 638 C CA . THR A 1 87 ? 43.413 62.133 0.184 1.00 13.69 357 THR A CA 1
ATOM 639 C C . THR A 1 87 ? 44.762 61.819 -0.523 1.00 13.51 357 THR A C 1
ATOM 640 O O . THR A 1 87 ? 45.012 62.306 -1.624 1.00 15.87 357 THR A O 1
ATOM 644 N N . SER A 1 88 ? 45.651 61.039 0.101 1.00 13.23 358 SER A N 1
ATOM 645 C CA . SER A 1 88 ? 46.917 60.699 -0.545 1.00 14.23 358 SER A CA 1
ATOM 646 C C . SER A 1 88 ? 47.492 59.490 0.191 1.00 13.90 358 SER A C 1
ATOM 647 O O . SER A 1 88 ? 47.130 59.255 1.336 1.00 13.58 358 SER A O 1
ATOM 650 N N . GLU A 1 89 ? 48.391 58.741 -0.456 1.00 15.91 359 GLU A N 1
ATOM 651 C CA . GLU A 1 89 ? 49.126 57.684 0.244 1.00 14.95 359 GLU A CA 1
ATOM 652 C C . GLU A 1 89 ? 49.844 58.241 1.487 1.00 13.16 359 GLU A C 1
ATOM 653 O O . GLU A 1 89 ? 49.872 57.592 2.530 1.00 13.70 359 GLU A O 1
ATOM 659 N N . GLN A 1 90 ? 50.446 59.413 1.345 1.00 13.58 360 GLN A N 1
ATOM 660 C CA . GLN A 1 90 ? 51.189 60.013 2.436 1.00 13.42 360 GLN A CA 1
ATOM 661 C C . GLN A 1 90 ? 50.287 60.304 3.651 1.00 13.20 360 GLN A C 1
ATOM 662 O O . GLN A 1 90 ? 50.671 60.025 4.793 1.00 14.63 360 GLN A O 1
ATOM 668 N N . ALA A 1 91 ? 49.095 60.854 3.396 1.00 13.18 361 ALA A N 1
ATOM 669 C CA . ALA A 1 91 ? 48.149 61.122 4.484 1.00 13.82 361 ALA A CA 1
ATOM 670 C C . ALA A 1 91 ? 47.684 59.835 5.148 1.00 12.32 361 ALA A C 1
ATOM 671 O O . ALA A 1 91 ? 47.547 59.766 6.371 1.00 12.82 361 ALA A O 1
ATOM 673 N N . PHE A 1 92 ? 47.452 58.788 4.360 1.00 11.75 362 PHE A N 1
ATOM 674 C CA . PHE A 1 92 ? 47.028 57.519 4.921 1.00 11.65 362 PHE A CA 1
ATOM 675 C C . PHE A 1 92 ? 48.077 56.994 5.877 1.00 12.50 362 PHE A C 1
ATOM 676 O O . PHE A 1 92 ? 47.739 56.594 6.997 1.00 12.05 362 PHE A O 1
ATOM 684 N N . PHE A 1 93 ? 49.340 56.994 5.440 1.00 11.32 363 PHE A N 1
ATOM 685 C CA . PHE A 1 93 ? 50.376 56.396 6.292 1.00 11.38 363 PHE A CA 1
ATOM 686 C C . PHE A 1 93 ? 50.722 57.313 7.446 1.00 13.34 363 PHE A C 1
ATOM 687 O O . PHE A 1 93 ? 51.072 56.803 8.508 1.00 15.31 363 PHE A O 1
ATOM 695 N N . ASP A 1 94 ? 50.603 58.637 7.293 1.00 12.46 364 ASP A N 1
ATOM 696 C CA . ASP A 1 94 ? 50.775 59.481 8.478 1.00 14.96 364 ASP A CA 1
ATOM 697 C C . ASP A 1 94 ? 49.767 59.093 9.560 1.00 14.32 364 ASP A C 1
ATOM 698 O O . ASP A 1 94 ? 50.119 58.945 10.742 1.00 14.20 364 ASP A O 1
ATOM 703 N N . ASP A 1 95 ? 48.518 58.910 9.165 1.00 12.20 365 ASP A N 1
ATOM 704 C CA . ASP A 1 95 ? 47.514 58.466 10.126 1.00 12.47 365 ASP A CA 1
ATOM 705 C C . ASP A 1 95 ? 47.752 57.056 10.659 1.00 11.31 365 ASP A C 1
ATOM 706 O O . ASP A 1 95 ? 47.615 56.823 11.870 1.00 12.45 365 ASP A O 1
ATOM 711 N N . LEU A 1 96 ? 48.144 56.125 9.796 1.00 10.87 366 LEU A N 1
ATOM 712 C CA . LEU A 1 96 ? 48.381 54.747 10.230 1.00 10.44 366 LEU A CA 1
ATOM 713 C C . LEU A 1 96 ? 49.519 54.738 11.260 1.00 13.10 366 LEU A C 1
ATOM 714 O O . LEU A 1 96 ? 49.419 54.078 12.317 1.00 13.35 366 LEU A O 1
ATOM 719 N N . GLU A 1 97 ? 50.571 55.500 10.962 1.00 11.86 367 GLU A N 1
ATOM 720 C CA . GLU A 1 97 ? 51.719 55.567 11.880 1.00 11.90 367 GLU A CA 1
ATOM 721 C C . GLU A 1 97 ? 51.381 56.209 13.209 1.00 14.82 367 GLU A C 1
ATOM 722 O O . GLU A 1 97 ? 51.907 55.797 14.259 1.00 14.89 367 GLU A O 1
ATOM 728 N N . GLN A 1 98 ? 50.525 57.228 13.193 1.00 12.58 368 GLN A N 1
ATOM 729 C CA . GLN A 1 98 ? 50.079 57.812 14.473 1.00 13.36 368 GLN A CA 1
ATOM 730 C C . GLN A 1 98 ? 49.375 56.745 15.323 1.00 13.41 368 GLN A C 1
ATOM 731 O O . GLN A 1 98 ? 49.591 56.642 16.559 1.00 14.11 368 GLN A O 1
ATOM 745 N N . ASN A 1 100 ? 49.743 53.440 15.097 1.00 11.38 370 ASN A N 1
ATOM 746 C CA . ASN A 1 100 ? 50.723 52.467 15.525 1.00 12.80 370 ASN A CA 1
ATOM 747 C C . ASN A 1 100 ? 51.517 52.972 16.721 1.00 13.82 370 ASN A C 1
ATOM 748 O O . ASN A 1 100 ? 51.837 52.202 17.616 1.00 12.14 370 ASN A O 1
ATOM 753 N N . SER A 1 101 ? 51.852 54.252 16.713 1.00 12.37 371 SER A N 1
ATOM 754 C CA . SER A 1 101 ? 52.626 54.835 17.808 1.00 13.22 371 SER A CA 1
ATOM 755 C C . SER A 1 101 ? 51.849 54.760 19.121 1.00 13.27 371 SER A C 1
ATOM 756 O O . SER A 1 101 ? 52.445 54.469 20.177 1.00 13.74 371 SER A O 1
ATOM 759 N N . ILE A 1 102 ? 50.543 55.014 19.061 1.00 12.92 372 ILE A N 1
ATOM 760 C CA . ILE A 1 102 ? 49.743 54.896 20.287 1.00 13.78 372 ILE A CA 1
ATOM 761 C C . ILE A 1 102 ? 49.715 53.441 20.751 1.00 12.60 372 ILE A C 1
ATOM 762 O O . ILE A 1 102 ? 49.804 53.161 21.972 1.00 12.96 372 ILE A O 1
ATOM 767 N N . ILE A 1 103 ? 49.596 52.520 19.796 1.00 11.91 373 ILE A N 1
ATOM 768 C CA . ILE A 1 103 ? 49.594 51.103 20.181 1.00 11.60 373 ILE A CA 1
ATOM 769 C C . ILE A 1 103 ? 50.934 50.715 20.817 1.00 12.10 373 ILE A C 1
ATOM 770 O O . ILE A 1 103 ? 50.973 50.027 21.833 1.00 12.29 373 ILE A O 1
ATOM 775 N N . LYS A 1 104 ? 52.032 51.216 20.288 1.00 12.46 374 LYS A N 1
ATOM 776 C CA A LYS A 1 104 ? 53.344 50.951 20.871 0.53 13.15 374 LYS A CA 1
ATOM 777 C CA B LYS A 1 104 ? 53.325 50.887 20.893 0.47 13.13 374 LYS A CA 1
ATOM 778 C C . LYS A 1 104 ? 53.464 51.517 22.282 1.00 14.15 374 LYS A C 1
ATOM 779 O O . LYS A 1 104 ? 53.961 50.846 23.210 1.00 16.71 374 LYS A O 1
ATOM 790 N N . ALA A 1 105 ? 53.032 52.784 22.441 1.00 14.14 375 ALA A N 1
ATOM 791 C CA . ALA A 1 105 ? 53.018 53.463 23.758 1.00 14.94 375 ALA A CA 1
ATOM 792 C C . ALA A 1 105 ? 52.252 52.626 24.784 1.00 14.73 375 ALA A C 1
ATOM 793 O O . ALA A 1 105 ? 52.699 52.396 25.917 1.00 15.35 375 ALA A O 1
ATOM 795 N N . GLN A 1 106 ? 51.086 52.147 24.362 1.00 13.94 376 GLN A N 1
ATOM 796 C CA . GLN A 1 106 ? 50.176 51.460 25.283 1.00 13.83 376 GLN A CA 1
ATOM 797 C C . GLN A 1 106 ? 50.572 50.005 25.572 1.00 15.66 376 GLN A C 1
ATOM 798 O O . GLN A 1 106 ? 50.440 49.553 26.698 1.00 16.86 376 GLN A O 1
ATOM 804 N N . THR A 1 107 ? 51.068 49.293 24.552 1.00 16.10 377 THR A N 1
ATOM 805 C CA . THR A 1 107 ? 51.258 47.845 24.646 1.00 15.56 377 THR A CA 1
ATOM 806 C C . THR A 1 107 ? 52.714 47.441 24.660 1.00 16.06 377 THR A C 1
ATOM 807 O O . THR A 1 107 ? 53.030 46.301 25.015 1.00 18.79 377 THR A O 1
ATOM 811 N N . GLY A 1 108 ? 53.599 48.337 24.232 1.00 16.46 378 GLY A N 1
ATOM 812 C CA . GLY A 1 108 ? 55.006 47.984 24.133 1.00 16.91 378 GLY A CA 1
ATOM 813 C C . GLY A 1 108 ? 55.402 47.413 22.785 1.00 20.17 378 GLY A C 1
ATOM 814 O O . GLY A 1 108 ? 56.597 47.265 22.503 1.00 20.94 378 GLY A O 1
ATOM 815 N N . ASN A 1 109 ? 54.417 47.118 21.942 1.00 17.73 379 ASN A N 1
ATOM 816 C CA . ASN A 1 109 ? 54.688 46.490 20.653 1.00 17.30 379 ASN A CA 1
ATOM 817 C C . ASN A 1 109 ? 54.062 47.260 19.498 1.00 18.79 379 ASN A C 1
ATOM 818 O O . ASN A 1 109 ? 53.036 47.877 19.659 1.00 18.39 379 ASN A O 1
ATOM 823 N N . ASP A 1 110 ? 54.668 47.145 18.328 1.00 17.86 380 ASP A N 1
ATOM 824 C CA . ASP A 1 110 ? 54.037 47.646 17.102 1.00 18.28 380 ASP A CA 1
ATOM 825 C C . ASP A 1 110 ? 52.931 46.726 16.650 1.00 18.00 380 ASP A C 1
ATOM 826 O O . ASP A 1 110 ? 52.965 45.528 16.901 1.00 20.45 380 ASP A O 1
ATOM 831 N N . ALA A 1 111 ? 51.994 47.282 15.898 1.00 14.02 381 ALA A N 1
ATOM 832 C CA . ALA A 1 111 ? 50.941 46.475 15.281 1.00 12.21 381 ALA A CA 1
ATOM 833 C C . ALA A 1 111 ? 51.477 45.757 14.078 1.00 13.66 381 ALA A C 1
ATOM 834 O O . ALA A 1 111 ? 52.413 46.254 13.426 1.00 15.89 381 ALA A O 1
ATOM 836 N N . SER A 1 112 ? 50.900 44.595 13.766 1.00 11.99 382 SER A N 1
ATOM 837 C CA . SER A 1 112 ? 51.240 43.815 12.571 1.00 10.64 382 SER A CA 1
ATOM 838 C C . SER A 1 112 ? 50.140 43.712 11.511 1.00 10.27 382 SER A C 1
ATOM 839 O O . SER A 1 112 ? 50.422 43.341 10.378 1.00 12.33 382 SER A O 1
ATOM 842 N N . ILE A 1 113 ? 48.910 44.001 11.918 1.00 10.00 383 ILE A N 1
ATOM 843 C CA . ILE A 1 113 ? 47.715 43.787 11.117 1.00 9.64 383 ILE A CA 1
ATOM 844 C C . ILE A 1 113 ? 46.921 45.078 11.134 1.00 12.00 383 ILE A C 1
ATOM 845 O O . ILE A 1 113 ? 46.902 45.778 12.153 1.00 11.50 383 ILE A O 1
ATOM 850 N N . ILE A 1 114 ? 46.299 45.393 10.003 1.00 9.18 384 ILE A N 1
ATOM 851 C CA . ILE A 1 114 ? 45.411 46.547 9.907 1.00 10.35 384 ILE A CA 1
ATOM 852 C C . ILE A 1 114 ? 44.080 46.167 9.293 1.00 9.88 384 ILE A C 1
ATOM 853 O O . ILE A 1 114 ? 43.931 45.088 8.678 1.00 9.20 384 ILE A O 1
ATOM 858 N N . ARG A 1 115 ? 43.079 47.036 9.457 1.00 9.60 385 ARG A N 1
ATOM 859 C CA . ARG A 1 115 ? 41.846 46.938 8.680 1.00 9.20 385 ARG A CA 1
ATOM 860 C C . ARG A 1 115 ? 41.591 48.318 8.114 1.00 12.82 385 ARG A C 1
ATOM 861 O O . ARG A 1 115 ? 41.424 49.278 8.870 1.00 9.71 385 ARG A O 1
ATOM 869 N N . PHE A 1 116 ? 41.522 48.416 6.795 1.00 9.29 386 PHE A N 1
ATOM 870 C CA . PHE A 1 116 ? 41.241 49.693 6.170 1.00 9.41 386 PHE A CA 1
ATOM 871 C C . PHE A 1 116 ? 39.862 50.194 6.562 1.00 10.37 386 PHE A C 1
ATOM 872 O O . PHE A 1 116 ? 38.905 49.409 6.542 1.00 12.30 386 PHE A O 1
ATOM 880 N N . PRO A 1 117 ? 39.732 51.498 6.883 1.00 11.18 387 PRO A N 1
ATOM 881 C CA . PRO A 1 117 ? 38.391 52.039 7.093 1.00 13.37 387 PRO A CA 1
ATOM 882 C C . PRO A 1 117 ? 37.546 51.881 5.827 1.00 11.93 387 PRO A C 1
ATOM 883 O O . PRO A 1 117 ? 37.972 52.205 4.718 1.00 12.72 387 PRO A O 1
ATOM 887 N N . GLY A 1 118 ? 36.358 51.308 6.007 1.00 11.26 388 GLY A N 1
ATOM 888 C CA . GLY A 1 118 ? 35.453 50.995 4.913 1.00 13.58 388 GLY A CA 1
ATOM 889 C C . GLY A 1 118 ? 35.758 49.641 4.269 1.00 12.62 388 GLY A C 1
ATOM 890 O O . GLY A 1 118 ? 35.051 49.220 3.342 1.00 13.17 388 GLY A O 1
ATOM 891 N N . GLY A 1 119 ? 36.803 48.959 4.746 1.00 12.96 389 GLY A N 1
ATOM 892 C CA . GLY A 1 119 ? 37.285 47.725 4.117 1.00 13.08 389 GLY A CA 1
ATOM 893 C C .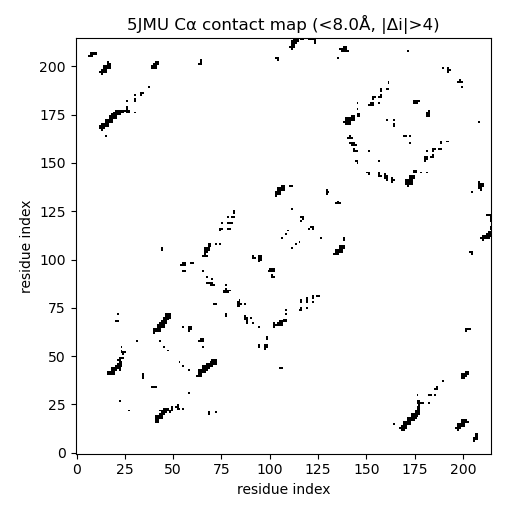 GLY A 1 119 ? 38.235 48.025 2.960 1.00 12.79 389 GLY A C 1
ATOM 894 O O . GLY A 1 119 ? 38.223 49.137 2.434 1.00 11.39 389 GLY A O 1
ATOM 895 N N . SER A 1 120 ? 39.052 47.065 2.519 1.00 11.12 390 SER A N 1
ATOM 896 C CA . SER A 1 120 ? 39.912 47.335 1.354 1.00 10.50 390 SER A CA 1
ATOM 897 C C . SER A 1 120 ? 39.074 47.547 0.091 1.00 11.15 390 SER A C 1
ATOM 898 O O . SER A 1 120 ? 39.577 48.086 -0.913 1.00 12.02 390 SER A O 1
ATOM 901 N N . SER A 1 121 ? 37.815 47.124 0.181 1.00 11.47 391 SER A N 1
ATOM 902 C CA . SER A 1 121 ? 36.822 47.199 -0.904 1.00 12.15 391 SER A CA 1
ATOM 903 C C . SER A 1 121 ? 36.084 48.524 -1.003 1.00 12.36 391 SER A C 1
ATOM 904 O O . SER A 1 121 ? 35.218 48.689 -1.904 1.00 14.02 391 SER A O 1
ATOM 907 N N . ASN A 1 122 ? 36.390 49.462 -0.109 1.00 12.86 392 ASN A N 1
ATOM 908 C CA . ASN A 1 122 ? 35.592 50.701 -0.052 1.00 14.98 392 ASN A CA 1
ATOM 909 C C . ASN A 1 122 ? 35.679 51.501 -1.337 1.00 14.03 392 ASN A C 1
ATOM 910 O O . ASN A 1 122 ? 36.695 51.475 -2.014 1.00 12.90 392 ASN A O 1
ATOM 915 N N . THR A 1 123 ? 34.605 52.239 -1.662 1.00 14.60 393 THR A N 1
ATOM 916 C CA . THR A 1 123 ? 34.682 53.182 -2.780 1.00 15.36 393 THR A CA 1
ATOM 917 C C . THR A 1 123 ? 34.591 54.624 -2.329 1.00 13.90 393 THR A C 1
ATOM 918 O O . THR A 1 123 ? 34.778 55.529 -3.157 1.00 14.20 393 THR A O 1
ATOM 922 N N . VAL A 1 124 ? 34.333 54.864 -1.032 1.00 13.84 394 VAL A N 1
ATOM 923 C CA . VAL A 1 124 ? 34.319 56.253 -0.582 1.00 14.17 394 VAL A CA 1
ATOM 924 C C . VAL A 1 124 ? 35.676 56.948 -0.865 1.00 13.68 394 VAL A C 1
ATOM 925 O O . VAL A 1 124 ? 35.721 58.146 -1.150 1.00 14.21 394 VAL A O 1
ATOM 929 N N . SER A 1 125 ? 36.764 56.165 -0.807 1.00 12.87 395 SER A N 1
ATOM 930 C CA . SER A 1 125 ? 38.069 56.732 -1.092 1.00 12.55 395 SER A CA 1
ATOM 931 C C . SER A 1 125 ? 38.133 57.283 -2.523 1.00 12.99 395 SER A C 1
ATOM 932 O O . SER A 1 125 ? 38.982 58.150 -2.754 1.00 14.10 395 SER A O 1
ATOM 935 N N . LYS A 1 126 ? 37.237 56.870 -3.445 1.00 13.42 396 LYS A N 1
ATOM 936 C CA . LYS A 1 126 ? 37.246 57.465 -4.804 1.00 16.93 396 LYS A CA 1
ATOM 937 C C . LYS A 1 126 ? 36.947 58.950 -4.775 1.00 16.79 396 LYS A C 1
ATOM 938 O O . LYS A 1 126 ? 37.351 59.684 -5.659 1.00 18.52 396 LYS A O 1
ATOM 944 N N . ASP A 1 127 ? 36.180 59.377 -3.787 1.00 14.93 397 ASP A N 1
ATOM 945 C CA . ASP A 1 127 ? 35.816 60.786 -3.679 1.00 15.92 397 ASP A CA 1
ATOM 946 C C . ASP A 1 127 ? 36.987 61.658 -3.259 1.00 17.91 397 ASP A C 1
ATOM 947 O O . ASP A 1 127 ? 36.897 62.887 -3.364 1.00 18.97 397 ASP A O 1
ATOM 952 N N . TYR A 1 128 ? 38.057 61.020 -2.779 1.00 15.24 398 TYR A N 1
ATOM 953 C CA . TYR A 1 128 ? 39.214 61.767 -2.290 1.00 15.07 398 TYR A CA 1
ATOM 954 C C . TYR A 1 128 ? 40.482 61.501 -3.111 1.00 18.40 398 TYR A C 1
ATOM 955 O O . TYR A 1 128 ? 41.289 62.402 -3.299 1.00 19.85 398 TYR A O 1
ATOM 973 N N . PRO A 1 130 ? 41.127 58.900 -6.469 1.00 13.71 400 PRO A N 1
ATOM 974 C CA . PRO A 1 130 ? 40.883 57.739 -7.331 1.00 13.64 400 PRO A CA 1
ATOM 975 C C . PRO A 1 130 ? 42.141 56.885 -7.443 1.00 13.22 400 PRO A C 1
ATOM 976 O O . PRO A 1 130 ? 43.235 57.454 -7.647 1.00 15.84 400 PRO A O 1
ATOM 980 N N . GLY A 1 131 ? 41.985 55.578 -7.256 1.00 15.12 401 GLY A N 1
ATOM 981 C CA . GLY A 1 131 ? 43.086 54.637 -7.380 1.00 15.91 401 GLY A CA 1
ATOM 982 C C . GLY A 1 131 ? 43.841 54.388 -6.086 1.00 15.36 401 GLY A C 1
ATOM 983 O O . GLY A 1 131 ? 44.725 53.499 -6.048 1.00 11.99 401 GLY A O 1
ATOM 984 N N . ILE A 1 132 ? 43.530 55.126 -5.020 1.00 11.89 402 ILE A N 1
ATOM 985 C CA . ILE A 1 132 ? 44.353 54.979 -3.826 1.00 11.49 402 ILE A CA 1
ATOM 986 C C . ILE A 1 132 ? 44.317 53.587 -3.183 1.00 12.75 402 ILE A C 1
ATOM 987 O O . ILE A 1 132 ? 45.325 53.160 -2.614 1.00 11.99 402 ILE A O 1
ATOM 1000 N N . THR A 1 134 ? 44.092 50.629 -4.654 1.00 11.41 404 THR A N 1
ATOM 1001 C CA . THR A 1 134 ? 44.996 49.741 -5.397 1.00 13.14 404 THR A CA 1
ATOM 1002 C C . THR A 1 134 ? 46.446 50.011 -4.983 1.00 12.77 404 THR A C 1
ATOM 1003 O O . THR A 1 134 ? 47.258 49.072 -4.844 1.00 13.49 404 THR A O 1
ATOM 1007 N N . GLN A 1 135 ? 46.787 51.283 -4.808 1.00 11.64 405 GLN A N 1
ATOM 1008 C CA . GLN A 1 135 ? 48.149 51.577 -4.324 1.00 11.72 405 GLN A CA 1
ATOM 1009 C C . GLN A 1 135 ? 48.329 51.112 -2.882 1.00 13.87 405 GLN A C 1
ATOM 1010 O O . GLN A 1 135 ? 49.346 50.498 -2.555 1.00 14.31 405 GLN A O 1
ATOM 1016 N N . LEU A 1 136 ? 47.386 51.442 -2.010 1.00 10.84 406 LEU A N 1
ATOM 1017 C CA . LEU A 1 136 ? 47.607 51.113 -0.602 1.00 10.49 406 LEU A CA 1
ATOM 1018 C C . LEU A 1 136 ? 47.687 49.617 -0.264 1.00 10.44 406 LEU A C 1
ATOM 1019 O O . LEU A 1 136 ? 48.440 49.250 0.654 1.00 11.17 406 LEU A O 1
ATOM 1024 N N . VAL A 1 137 ? 46.956 48.734 -0.947 1.00 11.16 407 VAL A N 1
ATOM 1025 C CA A VAL A 1 137 ? 47.075 47.306 -0.666 0.36 11.53 407 VAL A CA 1
ATOM 1026 C CA B VAL A 1 137 ? 47.094 47.309 -0.602 0.64 10.67 407 VAL A CA 1
ATOM 1027 C C . VAL A 1 137 ? 48.518 46.890 -0.953 1.00 13.99 407 VAL A C 1
ATOM 1028 O O . VAL A 1 137 ? 49.108 46.073 -0.241 1.00 14.02 407 VAL A O 1
ATOM 1035 N N . ASN A 1 138 ? 49.076 47.480 -1.996 1.00 11.52 408 ASN A N 1
ATOM 1036 C CA A ASN A 1 138 ? 50.461 47.167 -2.310 0.61 12.90 408 ASN A CA 1
ATOM 1037 C CA B ASN A 1 138 ? 50.495 47.308 -2.382 0.39 13.35 408 ASN A CA 1
ATOM 1038 C C . ASN A 1 138 ? 51.441 47.836 -1.329 1.00 13.78 408 ASN A C 1
ATOM 1039 O O . ASN A 1 138 ? 52.404 47.187 -0.880 1.00 14.37 408 ASN A O 1
ATOM 1048 N N . ASP A 1 139 ? 51.189 49.075 -0.950 1.00 11.71 409 ASP A N 1
ATOM 1049 C CA . ASP A 1 139 ? 52.101 49.772 -0.027 1.00 11.80 409 ASP A CA 1
ATOM 1050 C C . ASP A 1 139 ? 52.084 49.139 1.365 1.00 11.49 409 ASP A C 1
ATOM 1051 O O . ASP A 1 139 ? 53.141 49.042 2.017 1.00 11.94 409 ASP A O 1
ATOM 1056 N N . VAL A 1 140 ? 50.917 48.733 1.853 1.00 10.92 410 VAL A N 1
ATOM 1057 C CA A VAL A 1 140 ? 50.926 48.173 3.195 0.47 10.70 410 VAL A CA 1
ATOM 1058 C CA B VAL A 1 140 ? 50.830 48.122 3.168 0.53 10.67 410 VAL A CA 1
ATOM 1059 C C . VAL A 1 140 ? 51.630 46.823 3.174 1.00 13.46 410 VAL A C 1
ATOM 1060 O O . VAL A 1 140 ? 52.378 46.522 4.102 1.00 13.30 410 VAL A O 1
ATOM 1067 N N . THR A 1 141 ? 51.496 46.045 2.090 1.00 11.48 411 THR A N 1
ATOM 1068 C CA . THR A 1 141 ? 52.223 44.789 1.949 1.00 13.03 411 THR A CA 1
ATOM 1069 C C . THR A 1 141 ? 53.734 45.029 1.916 1.00 15.14 411 THR A C 1
ATOM 1070 O O . THR A 1 141 ? 54.509 44.287 2.574 1.00 16.04 411 THR A O 1
ATOM 1074 N N . ALA A 1 142 ? 54.167 46.046 1.160 1.00 13.07 412 ALA A N 1
ATOM 1075 C CA . ALA A 1 142 ? 55.600 46.377 1.068 1.00 13.91 412 ALA A CA 1
ATOM 1076 C C . ALA A 1 142 ? 56.145 46.764 2.442 1.00 15.71 412 ALA A C 1
ATOM 1077 O O . ALA A 1 142 ? 57.344 46.565 2.736 1.00 15.97 412 ALA A O 1
ATOM 1079 N N . ARG A 1 143 ? 55.298 47.372 3.270 1.00 15.90 413 ARG A N 1
ATOM 1080 C CA . ARG A 1 143 ? 55.705 47.724 4.630 1.00 16.09 413 ARG A CA 1
ATOM 1081 C C . ARG A 1 143 ? 55.651 46.567 5.629 1.00 15.32 413 ARG A C 1
ATOM 1082 O O . ARG A 1 143 ? 55.921 46.778 6.828 1.00 17.79 413 ARG A O 1
ATOM 1090 N N . GLY A 1 144 ? 55.377 45.369 5.148 1.00 15.38 414 GLY A N 1
ATOM 1091 C CA . GLY A 1 144 ? 55.362 44.196 6.012 1.00 16.69 414 GLY A CA 1
ATOM 1092 C C . GLY A 1 144 ? 54.128 44.053 6.851 1.00 19.34 414 GLY A C 1
ATOM 1093 O O . GLY A 1 144 ? 54.088 43.239 7.778 1.00 18.90 414 GLY A O 1
ATOM 1094 N N . LEU A 1 145 ? 53.095 44.827 6.510 1.00 13.00 415 LEU A N 1
ATOM 1095 C CA . LEU A 1 145 ? 51.840 44.756 7.248 1.00 12.28 415 LEU A CA 1
ATOM 1096 C C . LEU A 1 145 ? 50.827 43.803 6.591 1.00 12.65 415 LEU A C 1
ATOM 1097 O O . LEU A 1 145 ? 50.877 43.578 5.372 1.00 16.34 415 LEU A O 1
ATOM 1102 N N . LEU A 1 146 ? 49.952 43.220 7.397 1.00 10.92 416 LEU A N 1
ATOM 1103 C CA . LEU A 1 146 ? 48.877 42.365 6.906 1.00 11.17 416 LEU A CA 1
ATOM 1104 C C . LEU A 1 146 ? 47.604 43.152 7.024 1.00 11.24 416 LEU A C 1
ATOM 1105 O O . LEU A 1 146 ? 47.511 44.029 7.885 1.00 12.28 416 LEU A O 1
ATOM 1110 N N . TYR A 1 147 ? 46.630 42.891 6.156 1.00 9.73 417 TYR A N 1
ATOM 1111 C CA . TYR A 1 147 ? 45.339 43.566 6.341 1.00 11.35 417 TYR A CA 1
ATOM 1112 C C . TYR A 1 147 ? 44.236 42.523 6.272 1.00 11.88 417 TYR A C 1
ATOM 1113 O O . TYR A 1 147 ? 44.397 41.468 5.660 1.00 11.47 417 TYR A O 1
ATOM 1122 N N . CYS A 1 148 ? 43.132 42.806 6.934 1.00 9.75 418 CYS A N 1
ATOM 1123 C CA . CYS A 1 148 ? 42.021 41.842 6.982 1.00 10.04 418 CYS A CA 1
ATOM 1124 C C . CYS A 1 148 ? 40.686 42.578 6.827 1.00 9.21 418 CYS A C 1
ATOM 1125 O O . CYS A 1 148 ? 40.439 43.614 7.466 1.00 10.33 418 CYS A O 1
ATOM 1128 N N . ASP A 1 149 ? 39.872 42.088 5.886 1.00 9.04 419 ASP A N 1
ATOM 1129 C CA . ASP A 1 149 ? 38.485 42.503 5.769 1.00 8.79 419 ASP A CA 1
ATOM 1130 C C . ASP A 1 149 ? 37.619 41.557 6.617 1.00 10.81 419 ASP A C 1
ATOM 1131 O O . ASP A 1 149 ? 37.986 41.289 7.747 1.00 11.17 419 ASP A O 1
ATOM 1136 N N . TRP A 1 150 ? 36.498 41.056 6.087 1.00 11.36 420 TRP A N 1
ATOM 1137 C CA . TRP A 1 150 ? 35.633 40.176 6.879 1.00 11.06 420 TRP A CA 1
ATOM 1138 C C . TRP A 1 150 ? 34.757 39.362 5.928 1.00 11.76 420 TRP A C 1
ATOM 1139 O O . TRP A 1 150 ? 34.632 39.718 4.762 1.00 12.66 420 TRP A O 1
ATOM 1150 N N . ASN A 1 151 ? 34.183 38.251 6.416 1.00 10.33 421 ASN A N 1
ATOM 1151 C CA . ASN A 1 151 ? 33.229 37.525 5.594 1.00 9.66 421 ASN A CA 1
ATOM 1152 C C . ASN A 1 151 ? 31.929 37.204 6.353 1.00 12.52 421 ASN A C 1
ATOM 1153 O O . ASN A 1 151 ? 31.113 36.448 5.835 1.00 12.61 421 ASN A O 1
ATOM 1158 N N . VAL A 1 152 ? 31.741 37.761 7.546 1.00 10.06 422 VAL A N 1
ATOM 1159 C CA . VAL A 1 152 ? 30.430 37.696 8.231 1.00 10.98 422 VAL A CA 1
ATOM 1160 C C . VAL A 1 152 ? 30.054 39.087 8.682 1.00 10.07 422 VAL A C 1
ATOM 1161 O O . VAL A 1 152 ? 30.790 39.695 9.455 1.00 11.49 422 VAL A O 1
ATOM 1165 N N . SER A 1 153 ? 28.936 39.602 8.168 1.00 11.36 423 SER A N 1
ATOM 1166 C CA . SER A 1 153 ? 28.413 40.882 8.645 1.00 11.72 423 SER A CA 1
ATOM 1167 C C . SER A 1 153 ? 27.500 40.712 9.826 1.00 15.19 423 SER A C 1
ATOM 1168 O O . SER A 1 153 ? 26.672 39.813 9.863 1.00 15.85 423 SER A O 1
ATOM 1171 N N . SER A 1 154 ? 27.685 41.577 10.821 1.00 15.36 424 SER A N 1
ATOM 1172 C CA . SER A 1 154 ? 26.778 41.560 11.973 1.00 14.07 424 SER A CA 1
ATOM 1173 C C . SER A 1 154 ? 25.574 42.462 11.759 1.00 13.90 424 SER A C 1
ATOM 1174 O O . SER A 1 154 ? 24.628 42.395 12.531 1.00 14.30 424 SER A O 1
ATOM 1177 N N . GLY A 1 155 ? 25.607 43.296 10.726 1.00 15.40 425 GLY A N 1
ATOM 1178 C CA . GLY A 1 155 ? 24.573 44.274 10.490 1.00 18.45 425 GLY A CA 1
ATOM 1179 C C . GLY A 1 155 ? 24.630 45.460 11.432 1.00 21.74 425 GLY A C 1
ATOM 1180 O O . GLY A 1 155 ? 23.703 46.263 11.420 1.00 21.50 425 GLY A O 1
ATOM 1181 N N . ASP A 1 156 ? 25.694 45.593 12.237 1.00 16.29 426 ASP A N 1
ATOM 1182 C CA . ASP A 1 156 ? 25.706 46.623 13.276 1.00 16.07 426 ASP A CA 1
ATOM 1183 C C . ASP A 1 156 ? 26.261 47.962 12.783 1.00 23.39 426 ASP A C 1
ATOM 1184 O O . ASP A 1 156 ? 26.388 48.881 13.562 1.00 23.63 426 ASP A O 1
ATOM 1189 N N . ALA A 1 157 ? 26.540 48.064 11.489 1.00 22.85 427 ALA A N 1
ATOM 1190 C CA . ALA A 1 157 ? 27.060 49.308 10.933 1.00 31.50 427 ALA A CA 1
ATOM 1191 C C . ALA A 1 157 ? 25.952 50.180 10.345 1.00 37.82 427 ALA A C 1
ATOM 1192 O O . ALA A 1 157 ? 26.204 51.312 9.958 1.00 41.48 427 ALA A O 1
ATOM 1194 N N . ASN A 1 158 ? 24.726 49.664 10.299 1.00 37.78 428 ASN A N 1
ATOM 1195 C CA . ASN A 1 158 ? 23.610 50.409 9.692 1.00 45.47 428 ASN A CA 1
ATOM 1196 C C . ASN A 1 158 ? 23.309 51.704 10.452 1.00 51.15 428 ASN A C 1
ATOM 1197 O O . ASN A 1 158 ? 23.284 51.727 11.690 1.00 52.00 428 ASN A O 1
ATOM 1199 N N . PRO A 1 159 ? 23.078 52.791 9.701 1.00 51.83 429 PRO A N 1
ATOM 1200 C CA . PRO A 1 159 ? 22.805 54.120 10.271 1.00 53.26 429 PRO A CA 1
ATOM 1201 C C . PRO A 1 159 ? 21.615 54.109 11.252 1.00 53.06 429 PRO A C 1
ATOM 1202 O O . PRO A 1 159 ? 21.589 54.891 12.198 1.00 56.54 429 PRO A O 1
ATOM 1206 N N . LYS A 1 160 ? 20.642 53.239 11.015 1.00 47.05 430 LYS A N 1
ATOM 1207 C CA . LYS A 1 160 ? 19.623 52.930 12.009 1.00 44.22 430 LYS A CA 1
ATOM 1208 C C . LYS A 1 160 ? 20.034 51.631 12.682 1.00 46.67 430 LYS A C 1
ATOM 1209 O O . LYS A 1 160 ? 20.185 50.617 11.998 1.00 50.69 430 LYS A O 1
ATOM 1211 N N . PRO A 1 161 ? 20.243 51.652 14.012 1.00 39.40 431 PRO A N 1
ATOM 1212 C CA . PRO A 1 161 ? 20.695 50.440 14.711 1.00 31.55 431 PRO A CA 1
ATOM 1213 C C . PRO A 1 161 ? 19.668 49.320 14.643 1.00 27.50 431 PRO A C 1
ATOM 1214 O O . PRO A 1 161 ? 18.479 49.593 14.567 1.00 32.45 431 PRO A O 1
ATOM 1218 N N . ILE A 1 162 ? 20.140 48.072 14.674 1.00 23.15 432 ILE A N 1
ATOM 1219 C CA . ILE A 1 162 ? 19.237 46.930 14.772 1.00 21.12 432 ILE A CA 1
ATOM 1220 C C . ILE A 1 162 ? 19.275 46.471 16.222 1.00 19.25 432 ILE A C 1
ATOM 1221 O O . ILE A 1 162 ? 20.030 47.021 17.042 1.00 20.30 432 ILE A O 1
ATOM 1226 N N . SER A 1 163 ? 18.472 45.479 16.563 1.00 19.68 433 SER A N 1
ATOM 1227 C CA . SER A 1 163 ? 18.445 45.035 17.937 1.00 20.43 433 SER A CA 1
ATOM 1228 C C . SER A 1 163 ? 19.604 44.091 18.244 1.00 19.01 433 SER A C 1
ATOM 1229 O O . SER A 1 163 ? 20.257 43.525 17.346 1.00 17.53 433 SER A O 1
ATOM 1232 N N . THR A 1 164 ? 19.862 43.953 19.540 1.00 17.76 434 THR A N 1
ATOM 1233 C CA . THR A 1 164 ? 20.847 42.993 19.973 1.00 15.65 434 THR A CA 1
ATOM 1234 C C . THR A 1 164 ? 20.520 41.609 19.440 1.00 15.36 434 THR A C 1
ATOM 1235 O O . THR A 1 164 ? 21.422 40.894 18.939 1.00 15.33 434 THR A O 1
ATOM 1239 N N . GLU A 1 165 ? 19.247 41.218 19.538 1.00 17.17 435 GLU A N 1
ATOM 1240 C CA . GLU A 1 165 ? 18.846 39.909 19.047 1.00 16.78 435 GLU A CA 1
ATOM 1241 C C . GLU A 1 165 ? 19.091 39.772 17.554 1.00 16.98 435 GLU A C 1
ATOM 1242 O O . GLU A 1 165 ? 19.473 38.685 17.083 1.00 17.51 435 GLU A O 1
ATOM 1248 N N . GLN A 1 166 ? 18.899 40.850 16.786 1.00 16.50 436 GLN A N 1
ATOM 1249 C CA A GLN A 1 166 ? 19.171 40.779 15.349 0.38 16.73 436 GLN A CA 1
ATOM 1250 C CA B GLN A 1 166 ? 19.153 40.759 15.361 0.62 16.88 436 GLN A CA 1
ATOM 1251 C C . GLN A 1 166 ? 20.656 40.583 15.071 1.00 16.76 436 GLN A C 1
ATOM 1252 O O . GLN A 1 166 ? 21.032 39.848 14.129 1.00 15.84 436 GLN A O 1
ATOM 1263 N N . VAL A 1 167 ? 21.521 41.222 15.876 1.00 13.79 437 VAL A N 1
ATOM 1264 C CA . VAL A 1 167 ? 22.964 41.046 15.704 1.00 12.86 437 VAL A CA 1
ATOM 1265 C C . VAL A 1 167 ? 23.311 39.585 15.971 1.00 14.28 437 VAL A C 1
ATOM 1266 O O . VAL A 1 167 ? 24.072 38.960 15.225 1.00 12.38 437 VAL A O 1
ATOM 1270 N N . VAL A 1 168 ? 22.745 39.029 17.043 1.00 15.86 438 VAL A N 1
ATOM 1271 C CA . VAL A 1 168 ? 23.011 37.628 17.354 1.00 13.21 438 VAL A CA 1
ATOM 1272 C C . VAL A 1 168 ? 22.656 36.743 16.141 1.00 15.19 438 VAL A C 1
ATOM 1273 O O . VAL A 1 168 ? 23.460 35.907 15.702 1.00 13.78 438 VAL A O 1
ATOM 1277 N N . GLN A 1 169 ? 21.457 36.917 15.608 1.00 15.17 439 GLN A N 1
ATOM 1278 C CA . GLN A 1 169 ? 20.986 36.082 14.509 1.00 15.27 439 GLN A CA 1
ATOM 1279 C C . GLN A 1 169 ? 21.819 36.312 13.248 1.00 14.94 439 GLN A C 1
ATOM 1280 O O . GLN A 1 169 ? 22.097 35.376 12.518 1.00 14.59 439 GLN A O 1
ATOM 1286 N N . ASN A 1 170 ? 22.256 37.549 13.017 1.00 13.86 440 ASN A N 1
ATOM 1287 C CA . ASN A 1 170 ? 23.047 37.836 11.818 1.00 13.66 440 ASN A CA 1
ATOM 1288 C C . ASN A 1 170 ? 24.392 37.136 11.868 1.00 13.94 440 ASN A C 1
ATOM 1289 O O . ASN A 1 170 ? 24.846 36.554 10.877 1.00 13.85 440 ASN A O 1
ATOM 1294 N N . VAL A 1 171 ? 25.033 37.166 13.038 1.00 12.25 441 VAL A N 1
ATOM 1295 C CA . VAL A 1 171 ? 26.362 36.566 13.144 1.00 11.04 441 VAL A CA 1
ATOM 1296 C C . VAL A 1 171 ? 26.254 35.031 13.085 1.00 13.54 441 VAL A C 1
ATOM 1297 O O . VAL A 1 171 ? 27.004 34.362 12.354 1.00 12.85 441 VAL A O 1
ATOM 1301 N N . ILE A 1 172 ? 25.286 34.467 13.795 1.00 12.24 442 ILE A N 1
ATOM 1302 C CA . ILE A 1 172 ? 25.140 33.009 13.817 1.00 12.97 442 ILE A CA 1
ATOM 1303 C C . ILE A 1 172 ? 24.786 32.481 12.432 1.00 15.45 442 ILE A C 1
ATOM 1304 O O . ILE A 1 172 ? 25.321 31.471 11.957 1.00 17.70 442 ILE A O 1
ATOM 1309 N N . SER A 1 173 ? 23.887 33.163 11.738 1.00 16.81 443 SER A N 1
ATOM 1310 C CA A SER A 1 173 ? 23.563 32.795 10.356 0.25 17.82 443 SER A CA 1
ATOM 1311 C CA B SER A 1 173 ? 23.585 32.697 10.387 0.75 15.22 443 SER A CA 1
ATOM 1312 C C . SER A 1 173 ? 24.761 32.932 9.420 1.00 15.82 443 SER A C 1
ATOM 1313 O O . SER A 1 173 ? 25.053 32.048 8.593 1.00 17.60 443 SER A O 1
ATOM 1318 N N . GLY A 1 174 ? 25.461 34.069 9.501 1.00 12.63 444 GLY A N 1
ATOM 1319 C CA . GLY A 1 174 ? 26.607 34.259 8.611 1.00 13.35 444 GLY A CA 1
ATOM 1320 C C . GLY A 1 174 ? 27.778 33.290 8.800 1.00 13.44 444 GLY A C 1
ATOM 1321 O O . GLY A 1 174 ? 28.430 32.877 7.831 1.00 12.97 444 GLY A O 1
ATOM 1322 N N . VAL A 1 175 ? 28.068 32.925 10.049 1.00 12.15 445 VAL A N 1
ATOM 1323 C CA A VAL A 1 175 ? 29.163 32.000 10.349 0.59 12.56 445 VAL A CA 1
ATOM 1324 C CA B VAL A 1 175 ? 29.213 32.024 10.260 0.41 12.02 445 VAL A CA 1
ATOM 1325 C C . VAL A 1 175 ? 28.949 30.647 9.698 1.00 13.16 445 VAL A C 1
ATOM 1326 O O . VAL A 1 175 ? 29.898 29.965 9.318 1.00 13.41 445 VAL A O 1
ATOM 1333 N N . GLN A 1 176 ? 27.683 30.243 9.582 1.00 13.51 446 GLN A N 1
ATOM 1334 C CA . GLN A 1 176 ? 27.407 28.910 9.056 1.00 14.71 446 GLN A CA 1
ATOM 1335 C C . GLN A 1 176 ? 27.698 28.796 7.564 1.00 16.41 446 GLN A C 1
ATOM 1336 O O . GLN A 1 176 ? 27.689 27.688 7.014 1.00 18.84 446 GLN A O 1
ATOM 1342 N N . SER A 1 177 ? 27.946 29.923 6.918 1.00 15.07 447 SER A N 1
ATOM 1343 C CA . SER A 1 177 ? 28.323 29.912 5.518 1.00 14.81 447 SER A CA 1
ATOM 1344 C C . SER A 1 177 ? 29.786 29.602 5.285 1.00 16.89 447 SER A C 1
ATOM 1345 O O . SER A 1 177 ? 30.157 29.392 4.139 1.00 16.97 447 SER A O 1
ATOM 1348 N N . HIS A 1 178 ? 30.605 29.593 6.345 1.00 13.60 448 HIS A N 1
ATOM 1349 C CA . HIS A 1 178 ? 32.054 29.571 6.171 1.00 14.57 448 HIS A CA 1
ATOM 1350 C C . HIS A 1 178 ? 32.699 28.616 7.132 1.00 16.56 448 HIS A C 1
ATOM 1351 O O . HIS A 1 178 ? 32.360 28.597 8.303 1.00 16.70 448 HIS A O 1
ATOM 1358 N N . ASN A 1 179 ? 33.665 27.857 6.647 1.00 14.12 449 ASN A N 1
ATOM 1359 C CA . ASN A 1 179 ? 34.446 27.034 7.564 1.00 14.65 449 ASN A CA 1
ATOM 1360 C C . ASN A 1 179 ? 35.282 27.897 8.483 1.00 14.20 449 ASN A C 1
ATOM 1361 O O . ASN A 1 179 ? 35.511 27.550 9.660 1.00 13.95 449 ASN A O 1
ATOM 1366 N N . VAL A 1 180 ? 35.775 28.996 7.939 1.00 12.67 450 VAL A N 1
ATOM 1367 C CA . VAL A 1 180 ? 36.566 29.956 8.688 1.00 11.79 450 VAL A CA 1
ATOM 1368 C C . VAL A 1 180 ? 35.944 31.331 8.537 1.00 12.82 450 VAL A C 1
ATOM 1369 O O . VAL A 1 180 ? 35.899 31.862 7.436 1.00 11.97 450 VAL A O 1
ATOM 1373 N N . SER A 1 181 ? 35.440 31.887 9.637 1.00 10.50 451 SER A N 1
ATOM 1374 C CA . SER A 1 181 ? 34.703 33.159 9.599 1.00 10.41 451 SER A CA 1
ATOM 1375 C C . SER A 1 181 ? 35.491 34.261 10.251 1.00 10.00 451 SER A C 1
ATOM 1376 O O . SER A 1 181 ? 36.067 34.043 11.306 1.00 11.75 451 SER A O 1
ATOM 1379 N N . VAL A 1 182 ? 35.427 35.464 9.655 1.00 9.04 452 VAL A N 1
ATOM 1380 C CA . VAL A 1 182 ? 35.927 36.694 10.283 1.00 8.66 452 VAL A CA 1
ATOM 1381 C C . VAL A 1 182 ? 34.700 37.586 10.396 1.00 9.77 452 VAL A C 1
ATOM 1382 O O . VAL A 1 182 ? 34.149 38.029 9.385 1.00 9.31 452 VAL A O 1
ATOM 1386 N N . VAL A 1 183 ? 34.274 37.827 11.632 1.00 10.64 453 VAL A N 1
ATOM 1387 C CA . VAL A 1 183 ? 33.039 38.572 11.932 1.00 10.31 453 VAL A CA 1
ATOM 1388 C C . VAL A 1 183 ? 33.363 40.037 12.172 1.00 9.89 453 VAL A C 1
ATOM 1389 O O . VAL A 1 183 ? 34.318 40.306 12.941 1.00 10.90 453 VAL A O 1
ATOM 1393 N N . LEU A 1 184 ? 32.648 40.941 11.517 1.00 10.51 454 LEU A N 1
ATOM 1394 C CA . LEU A 1 184 ? 32.792 42.364 11.781 1.00 8.96 454 LEU A CA 1
ATOM 1395 C C . LEU A 1 184 ? 31.755 42.859 12.763 1.00 10.89 454 LEU A C 1
ATOM 1396 O O . LEU A 1 184 ? 30.572 42.810 12.458 1.00 11.35 454 LEU A O 1
ATOM 1401 N N . GLN A 1 185 ? 32.184 43.328 13.933 1.00 11.04 455 GLN A N 1
ATOM 1402 C CA . GLN A 1 185 ? 31.340 44.106 14.829 1.00 9.99 455 GLN A CA 1
ATOM 1403 C C . GLN A 1 185 ? 32.079 45.391 15.207 1.00 10.87 455 GLN A C 1
ATOM 1404 O O . GLN A 1 185 ? 33.271 45.564 14.905 1.00 12.01 455 GLN A O 1
ATOM 1410 N N . HIS A 1 186 ? 31.377 46.277 15.914 1.00 13.61 456 HIS A N 1
ATOM 1411 C CA . HIS A 1 186 ? 31.958 47.527 16.345 1.00 13.82 456 HIS A CA 1
ATOM 1412 C C . HIS A 1 186 ? 31.781 47.634 17.840 1.00 12.96 456 HIS A C 1
ATOM 1413 O O . HIS A 1 186 ? 30.629 47.691 18.314 1.00 16.18 456 HIS A O 1
ATOM 1420 N N . ASP A 1 187 ? 32.872 47.695 18.600 1.00 12.54 457 ASP A N 1
ATOM 1421 C CA . ASP A 1 187 ? 32.677 47.705 20.064 1.00 13.25 457 ASP A CA 1
ATOM 1422 C C . ASP A 1 187 ? 32.252 49.069 20.623 1.00 14.79 457 ASP A C 1
ATOM 1423 O O . ASP A 1 187 ? 32.013 49.198 21.833 1.00 16.10 457 ASP A O 1
ATOM 1428 N N . ILE A 1 188 ? 32.105 50.069 19.749 1.00 14.84 458 ILE A N 1
ATOM 1429 C CA . ILE A 1 188 ? 31.515 51.340 20.162 1.00 16.21 458 ILE A CA 1
ATOM 1430 C C . ILE A 1 188 ? 29.982 51.322 20.141 1.00 16.56 458 ILE A C 1
ATOM 1431 O O . ILE A 1 188 ? 29.349 52.316 20.515 1.00 19.55 458 ILE A O 1
ATOM 1436 N N . LYS A 1 189 ? 29.388 50.210 19.713 1.00 16.91 459 LYS A N 1
ATOM 1437 C CA . LYS A 1 189 ? 27.947 50.080 19.693 1.00 16.55 459 LYS A CA 1
ATOM 1438 C C . LYS A 1 189 ? 27.460 49.144 20.789 1.00 15.87 459 LYS A C 1
ATOM 1439 O O . LYS A 1 189 ? 27.650 47.915 20.680 1.00 15.17 459 LYS A O 1
ATOM 1445 N N . GLU A 1 190 ? 26.828 49.728 21.803 1.00 15.87 460 GLU A N 1
ATOM 1446 C CA . GLU A 1 190 ? 26.377 48.989 22.951 1.00 17.03 460 GLU A CA 1
ATOM 1447 C C . GLU A 1 190 ? 25.513 47.756 22.559 1.00 19.87 460 GLU A C 1
ATOM 1448 O O . GLU A 1 190 ? 25.721 46.649 23.066 1.00 16.65 460 GLU A O 1
ATOM 1454 N N . PHE A 1 191 ? 24.566 47.937 21.636 1.00 15.96 461 PHE A N 1
ATOM 1455 C CA . PHE A 1 191 ? 23.655 46.833 21.304 1.00 19.95 461 PHE A CA 1
ATOM 1456 C C . PHE A 1 191 ? 24.408 45.653 20.681 1.00 16.53 461 PHE A C 1
ATOM 1457 O O . PHE A 1 191 ? 23.990 44.490 20.782 1.00 18.75 461 PHE A O 1
ATOM 1465 N N . SER A 1 192 ? 25.538 45.946 20.050 1.00 13.48 462 SER A N 1
ATOM 1466 C CA . SER A 1 192 ? 26.279 44.916 19.355 1.00 12.33 462 SER A CA 1
ATOM 1467 C C . SER A 1 192 ? 27.199 44.219 20.366 1.00 13.74 462 SER A C 1
ATOM 1468 O O . SER A 1 192 ? 27.368 42.990 20.350 1.00 13.47 462 SER A O 1
ATOM 1471 N N . VAL A 1 193 ? 27.839 45.004 21.234 1.00 16.54 463 VAL A N 1
ATOM 1472 C CA . VAL A 1 193 ? 28.621 44.409 22.314 1.00 16.19 463 VAL A CA 1
ATOM 1473 C C . VAL A 1 193 ? 27.761 43.434 23.110 1.00 16.72 463 VAL A C 1
ATOM 1474 O O . VAL A 1 193 ? 28.214 42.346 23.508 1.00 15.31 463 VAL A O 1
ATOM 1478 N N . ASN A 1 194 ? 26.510 43.814 23.318 1.00 14.80 464 ASN A N 1
ATOM 1479 C CA . ASN A 1 194 ? 25.638 43.015 24.183 1.00 15.16 464 ASN A CA 1
ATOM 1480 C C . ASN A 1 194 ? 25.217 41.692 23.521 1.00 16.22 464 ASN A C 1
ATOM 1481 O O . ASN A 1 194 ? 24.626 40.824 24.172 1.00 18.41 464 ASN A O 1
ATOM 1486 N N . ALA A 1 195 ? 25.520 41.554 22.233 1.00 14.90 465 ALA A N 1
ATOM 1487 C CA . ALA A 1 195 ? 25.236 40.328 21.501 1.00 17.43 465 ALA A CA 1
ATOM 1488 C C . ALA A 1 195 ? 26.332 39.270 21.663 1.00 14.49 465 ALA A C 1
ATOM 1489 O O . ALA A 1 195 ? 26.139 38.104 21.361 1.00 13.71 465 ALA A O 1
ATOM 1491 N N . VAL A 1 196 ? 27.506 39.689 22.112 1.00 13.85 466 VAL A N 1
ATOM 1492 C CA . VAL A 1 196 ? 28.678 38.816 22.002 1.00 14.67 466 VAL A CA 1
ATOM 1493 C C . VAL A 1 196 ? 28.527 37.563 22.885 1.00 14.60 466 VAL A C 1
ATOM 1494 O O . VAL A 1 196 ? 28.876 36.442 22.456 1.00 14.01 466 VAL A O 1
ATOM 1498 N N . GLU A 1 197 ? 27.946 37.730 24.074 1.00 13.80 467 GLU A N 1
ATOM 1499 C CA . GLU A 1 197 ? 27.763 36.569 24.938 1.00 13.86 467 GLU A CA 1
ATOM 1500 C C . GLU A 1 197 ? 26.957 35.417 24.292 1.00 16.27 467 GLU A C 1
ATOM 1501 O O . GLU A 1 197 ? 27.373 34.235 24.309 1.00 14.80 467 GLU A O 1
ATOM 1507 N N . GLN A 1 198 ? 25.802 35.739 23.712 1.00 16.28 4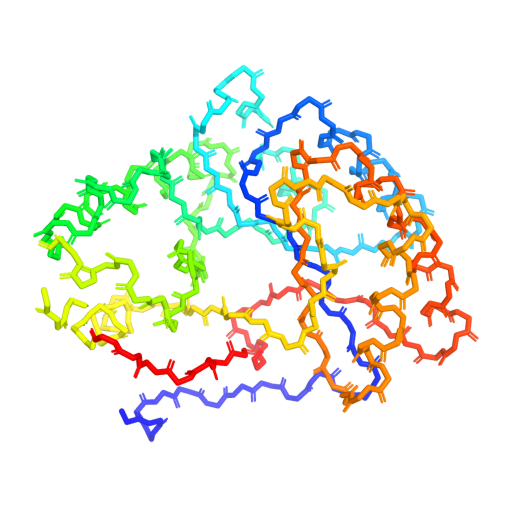68 GLN A N 1
ATOM 1508 C CA . GLN A 1 198 ? 24.997 34.719 23.049 1.00 14.82 468 GLN A CA 1
ATOM 1509 C C . GLN A 1 198 ? 25.696 34.151 21.821 1.00 13.10 468 GLN A C 1
ATOM 1510 O O . GLN A 1 198 ? 25.560 32.954 21.554 1.00 16.27 468 GLN A O 1
ATOM 1516 N N . ILE A 1 199 ? 26.450 34.993 21.092 1.00 13.78 469 ILE A N 1
ATOM 1517 C CA . ILE A 1 199 ? 27.202 34.510 19.940 1.00 13.76 469 ILE A CA 1
ATOM 1518 C C . ILE A 1 199 ? 28.237 33.461 20.384 1.00 12.52 469 ILE A C 1
ATOM 1519 O O . ILE A 1 199 ? 28.357 32.396 19.763 1.00 13.73 469 ILE A O 1
ATOM 1524 N N . ILE A 1 200 ? 28.968 33.748 21.455 1.00 12.07 470 ILE A N 1
ATOM 1525 C CA . ILE A 1 200 ? 29.940 32.786 21.978 1.00 12.19 470 ILE A CA 1
ATOM 1526 C C . ILE A 1 200 ? 29.247 31.506 22.503 1.00 12.60 470 ILE A C 1
ATOM 1527 O O . ILE A 1 200 ? 29.724 30.377 22.218 1.00 14.37 470 ILE A O 1
ATOM 1532 N N . GLN A 1 201 ? 28.164 31.668 23.250 1.00 13.86 471 GLN A N 1
ATOM 1533 C CA . GLN A 1 201 ? 27.449 30.496 23.738 1.00 14.31 471 GLN A CA 1
ATOM 1534 C C . GLN A 1 201 ? 27.041 29.595 22.573 1.00 14.41 471 GLN A C 1
ATOM 1535 O O . GLN A 1 201 ? 27.243 28.376 22.619 1.00 16.61 471 GLN A O 1
ATOM 1541 N N . TRP A 1 202 ? 26.469 30.198 21.540 1.00 14.40 472 TRP A N 1
ATOM 1542 C CA . TRP A 1 202 ? 26.036 29.398 20.397 1.00 14.89 472 TRP A CA 1
ATOM 1543 C C . TRP A 1 202 ? 27.231 28.726 19.703 1.00 15.64 472 TRP A C 1
ATOM 1544 O O . TRP A 1 202 ? 27.206 27.522 19.399 1.00 15.49 472 TRP A O 1
ATOM 1555 N N . GLY A 1 203 ? 28.270 29.507 19.443 1.00 15.23 473 GLY A N 1
ATOM 1556 C CA . GLY A 1 203 ? 29.401 28.961 18.718 1.00 13.85 473 GLY A CA 1
ATOM 1557 C C . GLY A 1 203 ? 30.024 27.820 19.501 1.00 14.60 473 GLY A C 1
ATOM 1558 O O . GLY A 1 203 ? 30.278 26.743 18.939 1.00 13.61 473 GLY A O 1
ATOM 1559 N N . GLN A 1 204 ? 30.236 28.025 20.796 1.00 14.94 474 GLN A N 1
ATOM 1560 C CA . GLN A 1 204 ? 30.905 26.973 21.558 1.00 14.87 474 GLN A CA 1
ATOM 1561 C C . GLN A 1 204 ? 30.019 25.716 21.641 1.00 14.99 474 GLN A C 1
ATOM 1562 O O . GLN A 1 204 ? 30.527 24.580 21.594 1.00 22.14 474 GLN A O 1
ATOM 1568 N N . ALA A 1 205 ? 28.707 25.915 21.709 1.00 16.77 475 ALA A N 1
ATOM 1569 C CA . ALA A 1 205 ? 27.795 24.766 21.772 1.00 18.05 475 ALA A CA 1
ATOM 1570 C C . ALA A 1 205 ? 27.679 24.025 20.432 1.00 21.92 475 ALA A C 1
ATOM 1571 O O . ALA A 1 205 ? 27.188 22.886 20.385 1.00 22.67 475 ALA A O 1
ATOM 1573 N N . ASN A 1 206 ? 28.097 24.674 19.344 1.00 16.76 476 ASN A N 1
ATOM 1574 C CA . ASN A 1 206 ? 27.984 24.058 18.018 1.00 17.34 476 ASN A CA 1
ATOM 1575 C C . ASN A 1 206 ? 29.333 23.666 17.383 1.00 15.95 476 ASN A C 1
ATOM 1576 O O . ASN A 1 206 ? 29.411 23.500 16.178 1.00 20.22 476 ASN A O 1
ATOM 1581 N N . GLY A 1 207 ? 30.374 23.529 18.188 1.00 16.18 477 GLY A N 1
ATOM 1582 C CA . GLY A 1 207 ? 31.627 22.957 17.684 1.00 17.44 477 GLY A CA 1
ATOM 1583 C C . GLY A 1 207 ? 32.583 23.975 17.096 1.00 17.17 477 GLY A C 1
ATOM 1584 O O . GLY A 1 207 ? 33.617 23.609 16.524 1.00 16.84 477 GLY A O 1
ATOM 1585 N N . TYR A 1 208 ? 32.240 25.249 17.230 1.00 12.88 478 TYR A N 1
ATOM 1586 C CA . TYR A 1 208 ? 33.127 26.306 16.729 1.00 12.59 478 TYR A CA 1
ATOM 1587 C C . TYR A 1 208 ? 34.203 26.675 17.753 1.00 13.76 478 TYR A C 1
ATOM 1588 O O . TYR A 1 208 ? 33.965 26.602 18.984 1.00 16.53 478 TYR A O 1
ATOM 1597 N N . THR A 1 209 ? 35.357 27.101 17.231 1.00 10.79 479 THR A N 1
ATOM 1598 C CA . THR A 1 209 ? 36.489 27.574 18.055 1.00 10.89 479 THR A CA 1
ATOM 1599 C C . THR A 1 209 ? 36.710 29.047 17.755 1.00 12.34 479 THR A C 1
ATOM 1600 O O . THR A 1 209 ? 36.870 29.411 16.586 1.00 12.61 479 THR A O 1
ATOM 1604 N N . PHE A 1 210 ? 36.713 29.880 18.799 1.00 11.18 480 PHE A N 1
ATOM 1605 C CA . PHE A 1 210 ? 37.010 31.310 18.689 1.00 10.96 480 PHE A CA 1
ATOM 1606 C C . PHE A 1 210 ? 38.475 31.559 18.839 1.00 11.51 480 PHE A C 1
ATOM 1607 O O . PHE A 1 210 ? 39.096 31.118 19.822 1.00 12.28 480 PHE A O 1
ATOM 1615 N N . LEU A 1 211 ? 39.053 32.261 17.854 1.00 9.44 481 LEU A N 1
ATOM 1616 C CA . LEU A 1 211 ? 40.473 32.550 17.871 1.00 11.64 481 LEU A CA 1
ATOM 1617 C C . LEU A 1 211 ? 40.726 34.036 17.644 1.00 11.87 481 LEU A C 1
ATOM 1618 O O . LEU A 1 211 ? 39.909 34.717 17.010 1.00 11.36 481 LEU A O 1
ATOM 1623 N N . PRO A 1 212 ? 41.869 34.553 18.090 1.00 10.94 482 PRO A N 1
ATOM 1624 C CA . PRO A 1 212 ? 42.364 35.885 17.688 1.00 12.00 482 PRO A CA 1
ATOM 1625 C C . PRO A 1 212 ? 43.160 35.791 16.378 1.00 11.39 482 PRO A C 1
ATOM 1626 O O . PRO A 1 212 ? 43.713 34.727 16.054 1.00 11.03 482 PRO A O 1
ATOM 1630 N N . LEU A 1 213 ? 43.199 36.887 15.615 1.00 12.64 483 LEU A N 1
ATOM 1631 C CA . LEU A 1 213 ? 44.003 36.894 14.393 1.00 10.85 483 LEU A CA 1
ATOM 1632 C C . LEU A 1 213 ? 45.443 37.028 14.784 1.00 10.10 483 LEU A C 1
ATOM 1633 O O . LEU A 1 213 ? 45.795 37.829 15.672 1.00 13.80 483 LEU A O 1
ATOM 1638 N N . THR A 1 214 ? 46.326 36.291 14.100 1.00 10.21 484 THR A N 1
ATOM 1639 C CA . THR A 1 214 ? 47.759 36.456 14.280 1.00 10.07 484 THR A CA 1
ATOM 1640 C C . THR A 1 214 ? 48.414 36.563 12.911 1.00 14.08 484 THR A C 1
ATOM 1641 O O . THR A 1 214 ? 47.760 36.459 11.894 1.00 12.91 484 THR A O 1
ATOM 1645 N N . THR A 1 215 ? 49.716 36.772 12.906 1.00 14.07 485 THR A N 1
ATOM 1646 C CA . THR A 1 215 ? 50.396 36.950 11.624 1.00 16.57 485 THR A CA 1
ATOM 1647 C C . THR A 1 215 ? 50.444 35.664 10.794 1.00 17.78 485 THR A C 1
ATOM 1648 O O . THR A 1 215 ? 50.713 35.728 9.607 1.00 20.47 485 THR A O 1
ATOM 1652 N N . SER A 1 216 ? 50.181 34.520 11.413 1.00 17.79 486 SER A N 1
ATOM 1653 C CA . SER A 1 216 ? 50.135 33.286 10.638 1.00 19.94 486 SER A CA 1
ATOM 1654 C C . SER A 1 216 ? 48.703 32.890 10.264 1.00 17.73 486 SER A C 1
ATOM 1655 O O . SER A 1 216 ? 48.517 31.867 9.599 1.00 19.84 486 SER A O 1
ATOM 1658 N N . SER A 1 217 ? 47.693 33.674 10.688 1.00 14.59 487 SER A N 1
ATOM 1659 C CA . SER A 1 217 ? 46.307 33.384 10.304 1.00 13.72 487 SER A CA 1
ATOM 1660 C C . SER A 1 217 ? 46.072 33.645 8.822 1.00 14.69 487 SER A C 1
ATOM 1661 O O . SER A 1 217 ? 46.622 34.591 8.247 1.00 16.12 487 SER A O 1
ATOM 1664 N N . PRO A 1 218 ? 45.179 32.852 8.217 1.00 13.92 488 PRO A N 1
ATOM 1665 C CA . PRO A 1 218 ? 44.696 33.271 6.886 1.00 13.24 488 PRO A CA 1
ATOM 1666 C C . PRO A 1 218 ? 43.967 34.612 7.008 1.00 18.05 488 PRO A C 1
ATOM 1667 O O . PRO A 1 218 ? 43.230 34.802 7.977 1.00 21.78 488 PRO A O 1
ATOM 1679 N N . SER A 1 220 ? 41.235 37.482 5.496 1.00 13.11 490 SER A N 1
ATOM 1680 C CA . SER A 1 220 ? 40.058 37.576 4.648 1.00 14.93 490 SER A CA 1
ATOM 1681 C C . SER A 1 220 ? 40.241 38.833 3.805 1.00 12.22 490 SER A C 1
ATOM 1682 O O . SER A 1 220 ? 40.345 39.932 4.389 1.00 16.17 490 SER A O 1
ATOM 1685 N N . HIS A 1 221 ? 40.341 38.678 2.476 1.00 13.30 491 HIS A N 1
ATOM 1686 C CA . HIS A 1 221 ? 40.506 39.839 1.582 1.00 11.96 491 HIS A CA 1
ATOM 1687 C C . HIS A 1 221 ? 39.349 39.995 0.622 1.00 14.49 491 HIS A C 1
ATOM 1688 O O . HIS A 1 221 ? 38.998 39.046 -0.115 1.00 19.23 491 HIS A O 1
ATOM 1695 N N . HIS A 1 222 ? 38.785 41.180 0.590 1.00 12.55 492 HIS A N 1
ATOM 1696 C CA . HIS A 1 222 ? 37.773 41.500 -0.410 1.00 12.77 492 HIS A CA 1
ATOM 1697 C C . HIS A 1 222 ? 38.430 41.803 -1.745 1.00 16.97 492 HIS A C 1
ATOM 1698 O O . HIS A 1 222 ? 39.653 41.859 -1.832 1.00 17.08 492 HIS A O 1
ATOM 1705 N N . ARG A 1 223 ? 37.598 42.080 -2.750 1.00 16.87 493 ARG A N 1
ATOM 1706 C CA . ARG A 1 223 ? 38.022 42.676 -4.020 1.00 16.50 493 ARG A CA 1
ATOM 1707 C C . ARG A 1 223 ? 38.373 44.137 -3.756 1.00 15.17 493 ARG A C 1
ATOM 1708 O O . ARG A 1 223 ? 37.699 44.808 -2.979 1.00 17.43 493 ARG A O 1
ATOM 1716 N N . VAL A 1 224 ? 39.427 44.654 -4.385 1.00 14.03 494 VAL A N 1
ATOM 1717 C CA . VAL A 1 224 ? 39.651 46.096 -4.336 1.00 12.04 494 VAL A CA 1
ATOM 1718 C C . VAL A 1 224 ? 38.852 46.788 -5.453 1.00 14.00 494 VAL A C 1
ATOM 1719 O O . VAL A 1 224 ? 38.904 46.383 -6.604 1.00 14.03 494 VAL A O 1
ATOM 1723 N N . ASN A 1 225 ? 38.097 47.825 -5.083 1.00 12.29 495 ASN A N 1
ATOM 1724 C CA . ASN A 1 225 ? 37.218 48.506 -6.038 1.00 12.93 495 ASN A CA 1
ATOM 1725 C C . ASN A 1 225 ? 37.622 49.934 -6.401 1.00 13.56 495 ASN A C 1
ATOM 1726 O O . ASN A 1 225 ? 37.007 50.548 -7.242 1.00 17.43 495 ASN A O 1
ATOM 1731 N N . ASN A 1 226 ? 38.666 50.441 -5.749 1.00 13.96 496 ASN A N 1
ATOM 1732 C CA . ASN A 1 226 ? 39.250 51.725 -6.090 1.00 14.34 496 A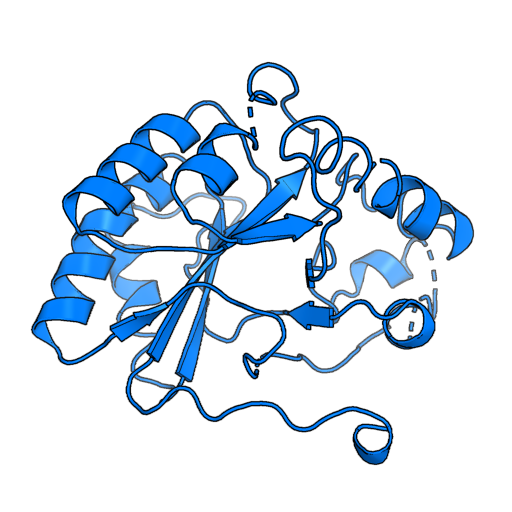SN A CA 1
ATOM 1733 C C . ASN A 1 226 ? 40.766 51.545 -6.240 1.00 18.69 496 ASN A C 1
ATOM 1734 O O . ASN A 1 226 ? 41.555 52.245 -5.577 1.00 14.53 496 ASN A O 1
#

Radius of gyration: 16.46 Å; Cα contacts (8 Å, |Δi|>4): 422; chains: 1; bounding box: 37×40×38 Å

Secondary structure (DSSP, 8-state):
-GGGSPPPPP--SSEEEEEEES--STTHHHHHHHHHHTT---EEEEESS-GGG---HHHHHTT-EEEEEESS--HHHHTS-HHHHHHHHH--HHHHHHHSS---EE--TT-TT-SGGGG-----HHHHHHHHTT-EE---SEE-STTSSS---HHHHHHHHHHHHTT-SEEEEEEETT-HHHHTTHHHHHHHHHHTT-EE----TT---------